Protein AF-A0A6A5AEL6-F1 (afdb_monomer_lite)

Structure (mmCIF, N/CA/C/O backbone):
data_AF-A0A6A5AEL6-F1
#
_entry.id   AF-A0A6A5AEL6-F1
#
loop_
_atom_site.group_PDB
_atom_site.id
_atom_site.type_symbol
_atom_site.label_atom_id
_atom_site.label_alt_id
_atom_site.label_comp_id
_atom_site.label_asym_id
_atom_site.label_entity_id
_atom_site.label_seq_id
_atom_site.pdbx_PDB_ins_code
_atom_site.Cartn_x
_atom_site.Cartn_y
_atom_site.Cartn_z
_atom_site.occupancy
_atom_site.B_iso_or_equiv
_atom_site.auth_seq_id
_atom_site.auth_comp_id
_atom_site.auth_asym_id
_atom_site.auth_atom_id
_atom_site.pdbx_PDB_model_num
ATOM 1 N N . MET A 1 1 ? -6.207 9.431 -12.047 1.00 60.59 1 MET A N 1
ATOM 2 C CA . MET A 1 1 ? -7.138 10.077 -11.102 1.00 60.59 1 MET A CA 1
ATOM 3 C C . MET A 1 1 ? -8.498 9.394 -11.028 1.00 60.59 1 MET A C 1
ATOM 5 O O . MET A 1 1 ? -9.388 9.680 -11.827 1.00 60.59 1 MET A O 1
ATOM 9 N N . TYR A 1 2 ? -8.676 8.526 -10.032 1.00 70.06 2 TYR A N 1
ATOM 10 C CA . TYR A 1 2 ? -9.974 7.953 -9.654 1.00 70.06 2 TYR A CA 1
ATOM 11 C C . TYR A 1 2 ? -10.272 8.263 -8.181 1.00 70.06 2 TYR A C 1
ATOM 13 O O . TYR A 1 2 ? -9.580 7.791 -7.286 1.00 70.06 2 TYR A O 1
ATOM 21 N N . THR A 1 3 ? -11.319 9.046 -7.909 1.00 80.38 3 THR A N 1
ATOM 22 C CA . THR A 1 3 ? -11.763 9.344 -6.537 1.00 80.38 3 THR A CA 1
ATOM 23 C C . THR A 1 3 ? -13.187 8.846 -6.351 1.00 80.38 3 THR A C 1
ATOM 25 O O . THR A 1 3 ? -14.096 9.252 -7.075 1.00 80.38 3 THR A O 1
ATOM 28 N N . LEU A 1 4 ? -13.395 7.961 -5.374 1.00 84.00 4 LEU A N 1
ATOM 29 C CA . LEU A 1 4 ? -14.734 7.494 -5.020 1.00 84.00 4 LEU A CA 1
ATOM 30 C C . LEU A 1 4 ? -15.558 8.671 -4.453 1.00 84.00 4 LEU A C 1
ATOM 32 O O . LEU A 1 4 ? -15.019 9.429 -3.642 1.00 84.00 4 LEU A O 1
ATOM 36 N N . PRO A 1 5 ? -16.847 8.844 -4.817 1.00 88.69 5 PRO A N 1
ATOM 37 C CA . PRO A 1 5 ? -17.622 10.040 -4.462 1.00 88.69 5 PRO A CA 1
ATOM 38 C C . PRO A 1 5 ? -17.659 10.379 -2.964 1.00 88.69 5 PRO A C 1
ATOM 40 O O . PRO A 1 5 ? -17.648 11.557 -2.596 1.00 88.69 5 PRO A O 1
ATOM 43 N N . GLN A 1 6 ? -17.649 9.364 -2.092 1.00 89.94 6 GLN A N 1
ATOM 44 C CA . GLN A 1 6 ? -17.626 9.546 -0.638 1.00 89.94 6 GLN A CA 1
ATOM 45 C C . GLN A 1 6 ? -16.330 10.178 -0.104 1.00 89.94 6 GLN A C 1
ATOM 47 O O . GLN A 1 6 ? -16.346 10.711 0.999 1.00 89.94 6 GLN A O 1
ATOM 52 N N . PHE A 1 7 ? -15.238 10.166 -0.876 1.00 92.88 7 PHE A N 1
ATOM 53 C CA . PHE A 1 7 ? -13.932 10.728 -0.508 1.00 92.88 7 PHE A CA 1
ATOM 54 C C . PHE A 1 7 ? -13.622 12.055 -1.222 1.00 92.88 7 PHE A C 1
ATOM 56 O O . PHE A 1 7 ? -12.480 12.503 -1.225 1.00 92.88 7 PHE A O 1
ATOM 63 N N . SER A 1 8 ? -14.631 12.740 -1.772 1.00 92.06 8 SER A N 1
ATOM 64 C CA . SER A 1 8 ? -14.486 14.038 -2.466 1.00 92.06 8 SER A CA 1
ATOM 65 C C . SER A 1 8 ? -13.906 15.190 -1.619 1.00 92.06 8 SER A C 1
ATOM 67 O O . SER A 1 8 ? -13.625 16.263 -2.148 1.00 92.06 8 SER A O 1
ATOM 69 N N . PHE A 1 9 ? -13.707 14.982 -0.313 1.00 92.12 9 PHE A N 1
ATOM 70 C CA . PHE A 1 9 ? -13.045 15.912 0.609 1.00 92.12 9 PHE A CA 1
ATOM 71 C C . PHE A 1 9 ? -11.525 15.678 0.762 1.00 92.12 9 PHE A C 1
ATOM 73 O O . PHE A 1 9 ? -10.860 16.436 1.482 1.00 92.12 9 PHE A O 1
ATOM 80 N N . PHE A 1 10 ? -10.970 14.628 0.145 1.00 94.81 10 PHE A N 1
ATOM 81 C CA . PHE A 1 10 ? -9.522 14.451 0.023 1.00 94.81 10 PHE A CA 1
ATOM 82 C C . PHE A 1 10 ? -8.961 15.418 -1.034 1.00 94.81 10 PHE A C 1
ATOM 84 O O . PHE A 1 10 ? -9.614 15.660 -2.052 1.00 94.81 10 PHE A O 1
ATOM 91 N N . PRO A 1 11 ? -7.753 15.978 -0.837 1.00 94.69 11 PRO A N 1
ATOM 92 C CA . PRO A 1 11 ? -7.086 16.759 -1.869 1.00 94.69 11 PRO A CA 1
ATOM 93 C C . PRO A 1 11 ? -6.805 15.910 -3.108 1.00 94.69 11 PRO A C 1
ATOM 95 O O . PRO A 1 11 ? -6.338 14.780 -2.992 1.00 94.69 11 PRO A O 1
ATOM 98 N N . SER A 1 12 ? -6.998 16.490 -4.290 1.00 93.19 12 SER A N 1
ATOM 99 C CA . SER A 1 12 ? -6.634 15.848 -5.550 1.00 93.19 12 SER A CA 1
ATOM 100 C C . SER A 1 12 ? -5.147 15.469 -5.591 1.00 93.19 12 SER A C 1
ATOM 102 O O . SER A 1 12 ? -4.284 16.344 -5.444 1.00 93.19 12 SER A O 1
ATOM 104 N N . ASN A 1 13 ? -4.864 14.187 -5.842 1.00 93.56 13 ASN A N 1
ATOM 105 C CA . ASN A 1 13 ? -3.613 13.736 -6.444 1.00 93.56 13 ASN A CA 1
ATOM 106 C C . ASN A 1 13 ? -3.881 13.397 -7.920 1.00 93.56 13 ASN A C 1
ATOM 108 O O . ASN A 1 13 ? -4.751 12.576 -8.198 1.00 93.56 13 ASN A O 1
ATOM 112 N N . TYR A 1 14 ? -3.199 14.073 -8.845 1.00 92.00 14 TYR A N 1
ATOM 113 C CA . TYR A 1 14 ? -3.353 13.829 -10.288 1.00 92.00 14 TYR A CA 1
ATOM 114 C C . TYR A 1 14 ? -2.388 12.761 -10.807 1.00 92.00 14 TYR A C 1
ATOM 116 O O . TYR A 1 14 ? -2.693 12.129 -11.813 1.00 92.00 14 TYR A O 1
ATOM 124 N N . ASP A 1 15 ? -1.294 12.553 -10.074 1.00 91.94 15 ASP A N 1
ATOM 125 C CA . ASP A 1 15 ? -0.269 11.537 -10.298 1.00 91.94 15 ASP A CA 1
ATOM 126 C C . ASP A 1 15 ? -0.496 10.386 -9.288 1.00 91.94 15 ASP A C 1
ATOM 128 O O . ASP A 1 15 ? 0.400 9.971 -8.552 1.00 91.94 15 ASP A O 1
ATOM 132 N N . ASP A 1 16 ? -1.755 9.939 -9.155 1.00 93.06 16 ASP A N 1
ATOM 133 C CA . ASP A 1 16 ? -2.175 8.875 -8.228 1.00 93.06 16 ASP A CA 1
ATOM 134 C C . ASP A 1 16 ? -1.669 7.479 -8.632 1.00 93.06 16 ASP A C 1
ATOM 136 O O . ASP A 1 16 ? -1.721 6.549 -7.829 1.00 93.06 16 ASP A O 1
ATOM 140 N N . ASP A 1 17 ? -1.136 7.338 -9.846 1.00 93.62 17 ASP A N 1
ATOM 141 C CA . ASP A 1 17 ? -0.548 6.117 -10.389 1.00 93.62 17 ASP A CA 1
ATOM 142 C C . ASP A 1 17 ? 0.998 6.079 -10.404 1.00 93.62 17 ASP A C 1
ATOM 144 O O . ASP A 1 17 ? 1.553 5.013 -10.669 1.00 93.62 17 ASP A O 1
ATOM 148 N N . ASP A 1 18 ? 1.704 7.164 -10.042 1.00 94.12 18 ASP A N 1
ATOM 149 C CA . ASP A 1 18 ? 3.186 7.241 -10.021 1.00 94.12 18 ASP A CA 1
ATOM 150 C C . ASP A 1 18 ? 3.777 7.444 -8.608 1.00 94.12 18 ASP A C 1
ATOM 152 O O . ASP A 1 18 ? 4.581 8.339 -8.336 1.00 94.12 18 ASP A O 1
ATOM 156 N N . LEU A 1 19 ? 3.405 6.575 -7.664 1.00 97.19 19 LEU A N 1
ATOM 157 C CA . LEU A 1 19 ? 4.046 6.516 -6.340 1.00 97.19 19 LEU A CA 1
ATOM 158 C C . LEU A 1 19 ? 5.295 5.615 -6.354 1.00 97.19 19 LEU A C 1
ATOM 160 O O . LEU A 1 19 ? 5.425 4.652 -5.593 1.00 97.19 19 LEU A O 1
ATOM 164 N N . SER A 1 20 ? 6.218 5.938 -7.264 1.00 97.25 20 SER A N 1
ATOM 165 C CA . SER A 1 20 ? 7.427 5.169 -7.604 1.00 97.25 20 SER A CA 1
ATOM 166 C C . SER A 1 20 ? 8.627 5.388 -6.664 1.00 97.25 20 SER A C 1
ATOM 168 O O . SER A 1 20 ? 9.773 5.105 -7.020 1.00 97.25 20 SER A O 1
ATOM 170 N N . ALA A 1 21 ? 8.414 5.970 -5.478 1.00 96.56 21 ALA A N 1
ATOM 171 C CA . ALA A 1 21 ? 9.457 6.362 -4.520 1.00 96.56 21 ALA A CA 1
ATOM 172 C C . ALA A 1 21 ? 10.549 7.308 -5.075 1.00 96.56 21 ALA A C 1
ATOM 174 O O . ALA A 1 21 ? 11.644 7.421 -4.513 1.00 96.56 21 ALA A O 1
ATOM 175 N N . GLY A 1 22 ? 10.247 8.040 -6.154 1.00 93.31 22 GLY A N 1
ATOM 176 C CA . GLY A 1 22 ? 11.220 8.852 -6.896 1.00 93.31 22 GLY A CA 1
ATOM 177 C C . GLY A 1 22 ? 11.978 8.075 -7.982 1.00 93.31 22 GLY A C 1
ATOM 178 O O . GLY A 1 22 ? 13.055 8.505 -8.401 1.00 93.31 22 GLY A O 1
ATOM 179 N N . GLY A 1 23 ? 11.426 6.941 -8.416 1.00 94.12 23 GLY A N 1
ATOM 180 C CA . GLY A 1 23 ? 11.903 6.104 -9.508 1.00 94.12 23 GLY A CA 1
ATOM 181 C C . GLY A 1 23 ? 13.078 5.189 -9.156 1.00 94.12 23 GLY A C 1
ATOM 182 O O . GLY A 1 23 ? 13.732 5.300 -8.112 1.00 94.12 23 GLY A O 1
ATOM 183 N N . ILE A 1 24 ? 13.408 4.314 -10.112 1.00 92.31 24 ILE A N 1
ATOM 184 C CA . ILE A 1 24 ? 14.474 3.295 -10.030 1.00 92.31 24 ILE A CA 1
ATOM 185 C C . ILE A 1 24 ? 15.842 3.833 -9.561 1.00 92.31 24 ILE A C 1
ATOM 187 O O . ILE A 1 24 ? 16.641 3.124 -8.952 1.00 92.31 24 ILE A O 1
ATOM 191 N N . GLY A 1 25 ? 16.137 5.115 -9.807 1.00 88.88 25 GLY A N 1
ATOM 192 C CA . GLY A 1 25 ? 17.365 5.765 -9.340 1.00 88.88 25 GLY A CA 1
ATOM 193 C C . GLY A 1 25 ? 17.494 5.851 -7.811 1.00 88.88 25 GLY A C 1
ATOM 194 O O . GLY A 1 25 ? 18.625 5.864 -7.308 1.00 88.88 25 GLY A O 1
ATOM 195 N N . SER A 1 26 ? 16.360 5.893 -7.099 1.00 88.12 26 SER A N 1
ATOM 196 C CA . SER A 1 26 ? 16.258 5.877 -5.635 1.00 88.12 26 SER A CA 1
ATOM 197 C C . SER A 1 26 ? 16.119 4.452 -5.097 1.00 88.12 26 SER A C 1
ATOM 199 O O . SER A 1 26 ? 16.913 4.040 -4.246 1.00 88.12 26 SER A O 1
ATOM 201 N N . THR A 1 27 ? 15.165 3.677 -5.627 1.00 91.50 27 THR A N 1
ATOM 202 C CA . THR A 1 27 ? 14.809 2.349 -5.091 1.00 91.50 27 THR A CA 1
ATOM 203 C C . THR A 1 27 ? 15.964 1.355 -5.160 1.00 91.50 27 THR A C 1
ATOM 205 O O . THR A 1 27 ? 16.175 0.629 -4.196 1.00 91.50 27 THR A O 1
ATOM 208 N N . LYS A 1 28 ? 16.822 1.423 -6.191 1.00 89.50 28 LYS A N 1
ATOM 209 C CA . LYS A 1 28 ? 18.039 0.592 -6.315 1.00 89.50 28 LYS A CA 1
ATOM 210 C C . LYS A 1 28 ? 19.083 0.758 -5.198 1.00 89.50 28 LYS A C 1
ATOM 212 O O . LYS A 1 28 ? 20.129 0.115 -5.221 1.00 89.50 28 LYS A O 1
ATOM 217 N N . LYS A 1 29 ? 18.868 1.707 -4.282 1.00 85.19 29 LYS A N 1
ATOM 218 C CA . LYS A 1 29 ? 19.683 1.944 -3.079 1.00 85.19 29 LYS A CA 1
ATOM 219 C C . LYS A 1 29 ? 18.956 1.529 -1.791 1.00 85.19 29 LYS A C 1
ATOM 221 O O . LYS A 1 29 ? 19.419 1.885 -0.712 1.00 85.19 29 LYS A O 1
ATOM 226 N N . GLY A 1 30 ? 17.801 0.868 -1.902 1.00 85.00 30 GLY A N 1
ATOM 227 C CA . GLY A 1 30 ? 16.890 0.589 -0.790 1.00 85.00 30 GLY A CA 1
ATOM 228 C C . GLY A 1 30 ? 16.181 1.831 -0.234 1.00 85.00 30 GLY A C 1
ATOM 229 O O . GLY A 1 30 ? 15.755 1.817 0.914 1.00 85.00 30 GLY A O 1
ATOM 230 N N . LEU A 1 31 ? 16.097 2.934 -0.995 1.00 90.00 31 LEU A N 1
ATOM 231 C CA . LEU A 1 31 ? 15.563 4.211 -0.503 1.00 90.00 31 LEU A CA 1
ATOM 232 C C . LEU A 1 31 ? 14.161 4.499 -1.054 1.00 90.00 31 LEU A C 1
ATOM 234 O O . LEU A 1 31 ? 14.019 4.913 -2.208 1.00 90.00 31 LEU A O 1
ATOM 238 N N . HIS A 1 32 ? 13.150 4.373 -0.193 1.00 95.19 32 HIS A N 1
ATOM 239 C CA . HIS A 1 32 ? 11.755 4.722 -0.472 1.00 95.19 32 HIS A CA 1
ATOM 240 C C . HIS A 1 32 ? 11.054 5.342 0.749 1.00 95.19 32 HIS A C 1
ATOM 242 O O . HIS A 1 32 ? 11.456 5.114 1.888 1.00 95.19 32 HIS A O 1
ATOM 248 N N . GLY A 1 33 ? 10.024 6.164 0.527 1.00 96.06 33 GLY A N 1
ATOM 249 C CA . GLY A 1 33 ? 9.062 6.522 1.574 1.00 96.06 33 GLY A CA 1
ATOM 250 C C . GLY A 1 33 ? 8.169 5.330 1.926 1.00 96.06 33 GLY A C 1
ATOM 251 O O . GLY A 1 33 ? 8.086 4.370 1.155 1.00 96.06 33 GLY A O 1
ATOM 252 N N . ILE A 1 34 ? 7.481 5.383 3.071 1.00 97.88 34 ILE A N 1
ATOM 253 C CA . ILE A 1 34 ? 6.674 4.241 3.531 1.00 97.88 34 ILE A CA 1
ATOM 254 C C . ILE A 1 34 ? 5.524 3.953 2.556 1.00 97.88 34 ILE A C 1
ATOM 256 O O . ILE A 1 34 ? 5.225 2.793 2.273 1.00 97.88 34 ILE A O 1
ATOM 260 N N . CYS A 1 35 ? 4.928 5.021 2.020 1.00 98.38 35 CYS A N 1
ATOM 261 C CA . CYS A 1 35 ? 3.746 5.014 1.160 1.00 98.38 35 CYS A CA 1
ATOM 262 C C . CYS A 1 35 ? 4.036 5.529 -0.263 1.00 98.38 35 CYS A C 1
ATOM 264 O O . CYS A 1 35 ? 3.199 6.183 -0.873 1.00 98.38 35 CYS A O 1
ATOM 266 N N . GLY A 1 36 ? 5.243 5.267 -0.782 1.00 97.62 36 GLY A N 1
ATOM 267 C CA . GLY A 1 36 ? 5.595 5.492 -2.196 1.00 97.62 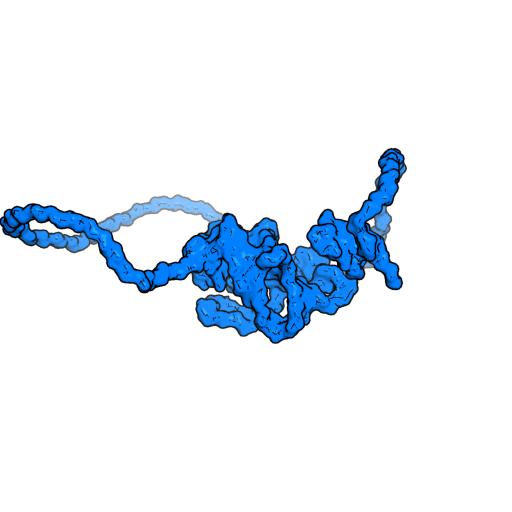36 GLY A CA 1
ATOM 268 C C . GLY A 1 36 ? 6.053 6.904 -2.562 1.00 97.62 36 GLY A C 1
ATOM 269 O O . GLY A 1 36 ? 6.493 7.144 -3.685 1.00 97.62 36 GLY A O 1
ATOM 270 N N . ASP A 1 37 ? 6.057 7.831 -1.606 1.00 98.19 37 ASP A N 1
ATOM 271 C CA . ASP A 1 37 ? 6.762 9.104 -1.746 1.00 98.19 37 ASP A CA 1
ATOM 272 C C . ASP A 1 37 ? 8.284 8.912 -1.875 1.00 98.19 37 ASP A C 1
ATOM 274 O O . ASP A 1 37 ? 8.871 7.945 -1.382 1.00 98.19 37 ASP A O 1
ATOM 278 N N . ARG A 1 38 ? 8.970 9.897 -2.467 1.00 95.50 38 ARG A N 1
ATOM 279 C CA . ARG A 1 38 ? 10.443 9.941 -2.478 1.00 95.50 38 ARG A CA 1
ATOM 280 C C . ARG A 1 38 ? 11.018 9.913 -1.054 1.00 95.50 38 ARG A C 1
ATOM 282 O O . ARG A 1 38 ? 10.597 10.684 -0.190 1.00 95.50 38 ARG A O 1
ATOM 289 N N . TYR A 1 39 ? 12.060 9.110 -0.827 1.00 93.62 39 TYR A N 1
ATOM 290 C CA . TYR A 1 39 ? 12.700 8.986 0.494 1.00 93.62 39 TYR A CA 1
ATOM 291 C C . TYR A 1 39 ? 13.138 10.338 1.089 1.00 93.62 39 TYR A C 1
ATOM 293 O O . TYR A 1 39 ? 12.989 10.564 2.287 1.00 93.62 39 TYR A O 1
ATOM 301 N N . SER A 1 40 ? 13.621 11.262 0.253 1.00 91.50 40 SER A N 1
ATOM 302 C CA . SER A 1 40 ? 14.108 12.592 0.650 1.00 91.50 40 SER A CA 1
ATOM 303 C C . SER A 1 40 ? 13.023 13.663 0.848 1.00 91.50 40 SER A C 1
ATOM 305 O O . SER A 1 40 ? 13.357 14.829 1.065 1.00 91.50 40 SER A O 1
ATOM 307 N N . ALA A 1 41 ? 11.734 13.322 0.751 1.00 93.69 41 ALA A N 1
ATOM 308 C CA . ALA A 1 41 ? 10.665 14.238 1.144 1.00 93.69 41 ALA A CA 1
ATOM 309 C C . ALA A 1 41 ? 10.683 14.478 2.666 1.00 93.69 41 ALA A C 1
ATOM 311 O O . ALA A 1 41 ? 11.076 13.603 3.436 1.00 93.69 41 ALA A O 1
ATOM 312 N N . ALA A 1 42 ? 10.253 15.671 3.086 1.00 94.69 42 ALA A N 1
ATOM 313 C CA . ALA A 1 42 ? 10.056 15.980 4.499 1.00 94.69 42 ALA A CA 1
ATOM 314 C C . ALA A 1 42 ? 8.976 15.066 5.097 1.00 94.69 42 ALA A C 1
ATOM 316 O O . ALA A 1 42 ? 8.009 14.741 4.409 1.00 94.69 42 ALA A O 1
ATOM 317 N N . THR A 1 43 ? 9.148 14.670 6.358 1.00 93.12 43 THR A N 1
ATOM 318 C CA . THR A 1 43 ? 8.200 13.821 7.086 1.00 93.12 43 THR A CA 1
ATOM 319 C C . THR A 1 43 ? 7.191 14.654 7.903 1.00 93.12 43 THR A C 1
ATOM 321 O O . THR A 1 43 ? 7.572 15.705 8.428 1.00 93.12 43 THR A O 1
ATOM 324 N N . PRO A 1 44 ? 5.925 14.206 8.046 1.00 95.94 44 PRO A N 1
ATOM 325 C CA . PRO A 1 44 ? 5.313 13.083 7.327 1.00 95.94 44 PRO A CA 1
ATOM 326 C C . PRO A 1 44 ? 5.247 13.372 5.822 1.00 95.94 44 PRO A C 1
ATOM 328 O O . PRO A 1 44 ? 4.924 14.491 5.408 1.00 95.94 44 PRO A O 1
ATOM 331 N N . ARG A 1 45 ? 5.611 12.382 4.998 1.00 98.31 45 ARG A N 1
ATOM 332 C CA . ARG A 1 45 ? 5.580 12.542 3.538 1.00 98.31 45 ARG A CA 1
ATOM 333 C C . ARG A 1 45 ? 4.122 12.640 3.057 1.00 98.31 45 ARG A C 1
ATOM 335 O O . ARG A 1 45 ? 3.217 12.273 3.805 1.00 98.31 45 ARG A O 1
ATOM 342 N N . PRO A 1 46 ? 3.845 13.175 1.851 1.00 98.12 46 PRO A N 1
ATOM 343 C CA . PRO A 1 46 ? 2.479 13.423 1.390 1.00 98.12 46 PRO A CA 1
ATOM 344 C C . PRO A 1 46 ? 1.469 12.281 1.596 1.00 98.12 46 PRO A C 1
ATOM 346 O O . PRO A 1 46 ? 0.325 12.586 1.925 1.00 98.12 46 PRO A O 1
ATOM 349 N N . HIS A 1 47 ? 1.868 11.019 1.448 1.00 98.50 47 HIS A N 1
ATOM 350 C CA . HIS A 1 47 ? 1.015 9.829 1.558 1.00 98.50 47 HIS A CA 1
ATOM 351 C C . HIS A 1 47 ? 1.165 9.058 2.885 1.00 98.50 47 HIS A C 1
ATOM 353 O O . HIS A 1 47 ? 0.518 8.032 3.055 1.00 98.50 47 HIS A O 1
ATOM 359 N N . GLU A 1 48 ? 1.993 9.536 3.818 1.00 98.44 48 GLU A N 1
ATOM 360 C CA . GLU A 1 48 ? 2.155 8.970 5.169 1.00 98.44 48 GLU A CA 1
ATOM 361 C C . GLU A 1 48 ? 1.163 9.611 6.154 1.00 98.44 48 GLU A C 1
ATOM 363 O O . GLU A 1 48 ? 0.628 10.696 5.888 1.00 98.44 48 GLU A O 1
ATOM 368 N N . THR A 1 49 ? 0.920 8.979 7.306 1.00 98.31 49 THR A N 1
ATOM 369 C CA . THR A 1 49 ? -0.028 9.485 8.310 1.00 98.31 49 THR A CA 1
ATOM 370 C C . THR A 1 49 ? 0.321 10.908 8.769 1.00 98.31 49 THR A C 1
ATOM 372 O O . THR A 1 49 ? 1.428 11.210 9.211 1.00 98.31 49 THR A O 1
ATOM 375 N N . GLY A 1 50 ? -0.652 11.819 8.649 1.00 97.00 50 GLY A N 1
ATOM 376 C CA . GLY A 1 50 ? -0.493 13.254 8.916 1.00 97.00 50 GLY A CA 1
ATOM 377 C C . GLY A 1 50 ? -0.002 14.076 7.717 1.00 97.00 50 GLY A C 1
ATOM 378 O O . GLY A 1 50 ? 0.078 15.301 7.816 1.00 97.00 50 GLY A O 1
ATOM 379 N N . GLY A 1 51 ? 0.301 13.427 6.591 1.00 97.75 51 GLY A N 1
ATOM 380 C CA . GLY A 1 51 ? 0.664 14.054 5.325 1.00 97.75 51 GLY A CA 1
ATOM 381 C C . GLY A 1 51 ? -0.505 14.743 4.607 1.00 97.75 51 GLY A C 1
ATOM 382 O O . GLY A 1 51 ? -1.619 14.876 5.116 1.00 97.75 51 GLY A O 1
ATOM 383 N N . LYS A 1 52 ? -0.256 15.187 3.367 1.00 97.38 52 LYS A N 1
ATOM 384 C CA . LYS A 1 52 ? -1.262 15.845 2.506 1.00 97.38 52 LYS A CA 1
ATOM 385 C C . LYS A 1 52 ? -2.472 14.940 2.228 1.00 97.38 52 LYS A C 1
ATOM 387 O O . LYS A 1 52 ? -3.586 15.448 2.100 1.00 97.38 52 LYS A O 1
ATOM 392 N N . TYR A 1 53 ? -2.238 13.637 2.109 1.00 97.31 53 TYR A N 1
ATOM 393 C CA . TYR A 1 53 ? -3.214 12.621 1.730 1.00 97.31 53 TYR A CA 1
ATOM 394 C C . TYR A 1 53 ? -3.452 11.579 2.839 1.00 97.31 53 TYR A C 1
ATOM 396 O O . TYR A 1 53 ? -4.565 11.073 2.923 1.00 97.31 53 TYR A O 1
ATOM 404 N N . GLY A 1 54 ? -2.491 11.325 3.740 1.00 97.12 54 GLY A N 1
ATOM 405 C CA . GLY A 1 54 ? -2.687 10.490 4.940 1.00 97.12 54 GLY A CA 1
ATOM 406 C C . GLY A 1 54 ? -3.527 11.195 6.014 1.00 97.12 54 GLY A C 1
ATOM 407 O O . GLY A 1 54 ? -3.006 11.697 7.010 1.00 97.12 54 GLY A O 1
ATOM 408 N N . LEU A 1 55 ? -4.838 11.307 5.779 1.00 97.25 55 LEU A N 1
ATOM 409 C CA . LEU A 1 55 ? -5.733 12.222 6.502 1.00 97.25 55 LEU A CA 1
ATOM 410 C C . LEU A 1 55 ? -6.558 11.580 7.632 1.00 97.25 55 LEU A C 1
ATOM 412 O O . LEU A 1 55 ? -7.440 12.253 8.184 1.00 97.25 55 LEU A O 1
ATOM 416 N N . PHE A 1 56 ? -6.256 10.347 8.054 1.00 98.12 56 PHE A N 1
ATOM 417 C CA . PHE A 1 56 ? -6.843 9.760 9.266 1.00 98.12 56 PHE A CA 1
ATOM 418 C C . PHE A 1 56 ? -6.723 10.662 10.519 1.00 98.12 56 PHE A C 1
ATOM 420 O O . PHE A 1 56 ? -7.748 10.890 11.172 1.00 98.12 56 PHE A O 1
ATOM 427 N N . PRO A 1 57 ? -5.582 11.325 10.817 1.00 98.12 57 PRO A N 1
ATOM 428 C CA . PRO A 1 57 ? -5.485 12.275 11.935 1.00 98.12 57 PRO A CA 1
ATOM 429 C C . PRO A 1 57 ? -6.496 13.429 11.870 1.00 98.12 57 PRO A C 1
ATOM 431 O O . PRO A 1 57 ? -6.911 13.975 12.896 1.00 98.12 57 PRO A O 1
ATOM 434 N N . LYS A 1 58 ? -6.939 13.807 10.666 1.00 97.56 58 LYS A N 1
ATOM 435 C CA . LYS A 1 58 ? -7.894 14.900 10.457 1.00 97.56 58 LYS A CA 1
ATOM 436 C C . LYS A 1 58 ? -9.347 14.428 10.499 1.00 97.56 58 LYS A C 1
ATOM 438 O O . LYS A 1 58 ? -10.189 15.111 11.082 1.00 97.56 58 LYS A O 1
ATOM 443 N N . TYR A 1 59 ? -9.654 13.289 9.879 1.00 97.62 59 TYR A N 1
ATOM 444 C CA . TYR A 1 59 ? -11.034 12.862 9.614 1.00 97.62 59 TYR A CA 1
ATOM 445 C C . TYR A 1 59 ? -11.461 11.563 10.327 1.00 97.62 59 TYR A C 1
ATOM 447 O O . TYR A 1 59 ? -12.655 11.246 10.330 1.00 97.62 59 TYR A O 1
ATOM 455 N N . GLY A 1 60 ? -10.527 10.839 10.954 1.00 97.44 60 GLY A N 1
ATOM 456 C CA . GLY A 1 60 ? -10.758 9.573 11.657 1.00 97.44 60 GLY A CA 1
ATOM 457 C C . GLY A 1 60 ? -11.478 8.554 10.775 1.00 97.44 60 GLY A C 1
ATOM 458 O O . GLY A 1 60 ? -11.166 8.416 9.595 1.00 97.44 60 GLY A O 1
ATOM 459 N N . ALA A 1 61 ? -12.530 7.933 11.315 1.00 96.38 61 ALA A N 1
ATOM 460 C CA . ALA A 1 61 ? -13.380 6.958 10.623 1.00 96.38 61 ALA A CA 1
ATOM 461 C C . ALA A 1 61 ? -13.885 7.379 9.225 1.00 96.38 61 ALA A C 1
ATOM 463 O O . ALA A 1 61 ? -14.230 6.516 8.426 1.00 96.38 61 ALA A O 1
ATOM 464 N N . LYS A 1 62 ? -13.941 8.680 8.898 1.00 96.38 62 LYS A N 1
ATOM 465 C CA . LYS A 1 62 ? -14.339 9.141 7.555 1.00 96.38 62 LYS A CA 1
ATOM 466 C C . LYS A 1 62 ? -13.244 8.954 6.498 1.00 96.38 62 LYS A C 1
ATOM 468 O O . LYS A 1 62 ? -13.580 8.894 5.324 1.00 96.38 62 LYS A O 1
ATOM 473 N N . ALA A 1 63 ? -11.970 8.880 6.890 1.00 96.50 63 ALA A N 1
ATOM 474 C CA . ALA A 1 63 ? -10.846 8.608 5.987 1.00 96.50 63 ALA A CA 1
ATOM 475 C C . ALA A 1 63 ? -10.714 7.119 5.612 1.00 96.50 63 ALA A C 1
ATOM 477 O O . ALA A 1 63 ? -9.995 6.790 4.677 1.00 96.50 63 ALA A O 1
ATOM 478 N N . ILE A 1 64 ? -11.408 6.231 6.329 1.00 97.31 64 ILE A N 1
ATOM 479 C CA . ILE A 1 64 ? -11.272 4.781 6.195 1.00 97.31 64 ILE A CA 1
ATOM 480 C C . ILE A 1 64 ? -11.815 4.283 4.851 1.00 97.31 64 ILE A C 1
ATOM 482 O O . ILE A 1 64 ? -13.001 4.421 4.548 1.00 97.31 64 ILE A O 1
ATOM 486 N N . GLY A 1 65 ? -10.939 3.647 4.070 1.00 94.50 65 GLY A N 1
ATOM 487 C CA . GLY A 1 65 ? -11.236 3.063 2.761 1.00 94.50 65 GLY A CA 1
ATOM 488 C C . GLY A 1 65 ? -12.014 1.743 2.818 1.00 94.50 65 GLY A C 1
ATOM 489 O O . GLY A 1 65 ? -12.677 1.385 1.845 1.00 94.50 65 GLY A O 1
ATOM 490 N N . GLY A 1 66 ? -11.971 1.026 3.947 1.00 95.38 66 GLY A N 1
ATOM 491 C CA . GLY A 1 66 ? -12.690 -0.236 4.145 1.00 95.38 66 GLY A CA 1
ATOM 492 C C . GLY A 1 66 ? -12.724 -0.699 5.604 1.00 95.38 66 GLY A C 1
ATOM 493 O O . GLY A 1 66 ? -11.848 -0.357 6.393 1.00 95.38 66 GLY A O 1
ATOM 494 N N . CYS A 1 67 ? -13.747 -1.477 5.960 1.00 96.88 67 CYS A N 1
ATOM 495 C CA . CYS A 1 67 ? -13.982 -2.016 7.303 1.00 96.88 67 CYS A CA 1
ATOM 496 C C . CYS A 1 67 ? -14.167 -3.532 7.175 1.00 96.88 67 CYS A C 1
ATOM 498 O O . CYS A 1 67 ? -15.118 -3.974 6.528 1.00 96.88 67 CYS A O 1
ATOM 500 N N . TYR A 1 68 ? -13.287 -4.323 7.787 1.00 98.00 68 TYR A N 1
ATOM 501 C CA . TYR A 1 68 ? -13.258 -5.783 7.655 1.00 98.00 68 TYR A CA 1
ATOM 502 C C . TYR A 1 68 ? -13.307 -6.486 9.017 1.00 98.00 68 TYR A C 1
ATOM 504 O O . TYR A 1 68 ? -12.843 -5.950 10.021 1.00 98.00 68 TYR A O 1
ATOM 512 N N . ALA A 1 69 ? -13.862 -7.696 9.073 1.00 97.75 69 ALA A N 1
ATOM 513 C CA . ALA A 1 69 ? -13.763 -8.523 10.274 1.00 97.75 69 ALA A CA 1
ATOM 514 C C . ALA A 1 69 ? -12.323 -9.066 10.438 1.00 97.75 69 ALA A C 1
ATOM 516 O O . ALA A 1 69 ? -11.646 -9.296 9.428 1.00 97.75 69 ALA A O 1
ATOM 517 N N . PRO A 1 70 ? -11.837 -9.321 11.668 1.00 98.00 70 PRO A N 1
ATOM 518 C CA . PRO A 1 70 ? -10.565 -10.013 11.875 1.00 98.00 70 PRO A CA 1
ATOM 519 C C . PRO A 1 70 ? -10.543 -11.362 11.146 1.00 98.00 70 PRO A C 1
ATOM 521 O O . PRO A 1 70 ? -11.514 -12.117 11.192 1.00 98.00 70 PRO A O 1
ATOM 524 N N . GLY A 1 71 ? -9.444 -11.678 10.458 1.00 97.00 71 GLY A N 1
ATOM 525 C CA . GLY A 1 71 ? -9.318 -12.931 9.698 1.00 97.00 71 GLY A CA 1
ATOM 526 C C . GLY A 1 71 ? -9.984 -12.939 8.315 1.00 97.00 71 GLY A C 1
ATOM 527 O O . GLY A 1 71 ? -9.852 -13.934 7.597 1.00 97.00 71 GLY A O 1
ATOM 528 N N . ALA A 1 72 ? -10.697 -11.871 7.933 1.00 97.75 72 ALA A N 1
ATOM 529 C CA . ALA A 1 72 ? -11.404 -11.796 6.657 1.00 97.75 72 ALA A CA 1
ATOM 530 C C . ALA A 1 72 ? -10.455 -11.803 5.447 1.00 97.75 72 ALA A C 1
ATOM 532 O O . ALA A 1 72 ? -9.334 -11.295 5.500 1.00 97.75 72 ALA A O 1
ATOM 533 N N . ILE A 1 73 ? -10.948 -12.337 4.329 1.00 98.00 73 ILE A N 1
ATOM 534 C CA . ILE A 1 73 ? -10.329 -12.179 3.011 1.00 98.00 73 ILE A CA 1
ATOM 535 C C . ILE A 1 73 ? -10.824 -10.849 2.433 1.00 98.00 73 ILE A C 1
ATOM 537 O O . ILE A 1 73 ? -12.030 -10.631 2.326 1.00 98.00 73 ILE A O 1
ATOM 541 N N . MET A 1 74 ? -9.903 -9.950 2.091 1.00 97.25 74 MET A N 1
ATOM 542 C CA . MET A 1 74 ? -10.208 -8.664 1.461 1.00 97.25 74 MET A CA 1
ATOM 543 C C . MET A 1 74 ? -10.215 -8.799 -0.061 1.00 97.25 74 MET A C 1
ATOM 545 O O . MET A 1 74 ? -9.218 -9.241 -0.628 1.00 97.25 74 MET A O 1
ATOM 549 N N . ASP A 1 75 ? -11.278 -8.332 -0.719 1.00 95.69 75 ASP A N 1
ATOM 550 C CA . ASP A 1 75 ? -11.298 -8.100 -2.168 1.00 95.69 75 ASP A CA 1
ATOM 551 C C . ASP A 1 75 ? -10.690 -6.725 -2.490 1.00 95.69 75 ASP A C 1
ATOM 553 O O . ASP A 1 75 ? -11.351 -5.686 -2.412 1.00 95.69 75 ASP A O 1
ATOM 557 N N . ILE A 1 76 ? -9.413 -6.712 -2.866 1.00 96.50 76 ILE A N 1
ATOM 558 C CA . ILE A 1 76 ? -8.661 -5.502 -3.206 1.00 96.50 76 ILE A CA 1
ATOM 559 C C . ILE A 1 76 ? -8.823 -5.215 -4.700 1.00 96.50 76 ILE A C 1
ATOM 561 O O . ILE A 1 76 ? -8.602 -6.092 -5.535 1.00 96.50 76 ILE A O 1
ATOM 565 N N . LYS A 1 77 ? -9.162 -3.971 -5.054 1.00 95.38 77 LYS A N 1
ATOM 566 C CA . LYS A 1 77 ? -9.194 -3.495 -6.445 1.00 95.38 77 LYS A CA 1
ATOM 567 C C . LYS A 1 77 ? -7.999 -2.590 -6.706 1.00 95.38 77 LYS A C 1
ATOM 569 O O . LYS A 1 77 ? -7.878 -1.557 -6.056 1.00 95.38 77 LYS A O 1
ATOM 574 N N . TYR A 1 78 ? -7.159 -2.952 -7.673 1.00 96.00 78 TYR A N 1
ATOM 575 C CA . TYR A 1 78 ? -5.981 -2.171 -8.054 1.00 96.00 78 TYR A CA 1
ATOM 576 C C . TYR A 1 78 ? -6.078 -1.754 -9.524 1.00 96.00 78 TYR A C 1
ATOM 578 O O . TYR A 1 78 ? -6.287 -2.600 -10.396 1.00 96.00 78 TYR A O 1
ATOM 586 N N . GLN A 1 79 ? -5.960 -0.456 -9.813 1.00 96.19 79 GLN A N 1
ATOM 587 C CA . GLN A 1 79 ? -5.993 0.069 -11.179 1.00 96.19 79 GLN A CA 1
ATOM 588 C C . GLN A 1 79 ? -4.578 0.128 -11.762 1.00 96.19 79 GLN A C 1
ATOM 590 O O . GLN A 1 79 ? -3.688 0.726 -11.173 1.00 96.19 79 GLN A O 1
ATOM 595 N N . ILE A 1 80 ? -4.392 -0.459 -12.944 1.00 97.06 80 ILE A N 1
ATOM 596 C CA . ILE A 1 80 ? -3.138 -0.408 -13.702 1.00 97.06 80 ILE A CA 1
ATOM 597 C C . ILE A 1 80 ? -3.336 0.488 -14.923 1.00 97.06 80 ILE A C 1
ATOM 599 O O . ILE A 1 80 ? -4.111 0.149 -15.821 1.00 97.06 80 ILE A O 1
ATOM 603 N N . THR A 1 81 ? -2.638 1.621 -14.961 1.00 96.19 81 THR A N 1
ATOM 604 C CA . THR A 1 81 ? -2.628 2.571 -16.087 1.00 96.19 81 THR A CA 1
ATOM 605 C C . THR A 1 81 ? -1.561 2.208 -17.122 1.00 96.19 81 THR A C 1
ATOM 607 O O . THR A 1 81 ? -1.855 2.209 -18.319 1.00 96.19 81 THR A O 1
ATOM 610 N N . ALA A 1 82 ? -0.379 1.780 -16.668 1.00 96.69 82 ALA A N 1
ATOM 611 C CA . ALA A 1 82 ? 0.689 1.178 -17.464 1.00 96.69 82 ALA A CA 1
ATOM 612 C C . ALA A 1 82 ? 1.148 -0.140 -16.817 1.00 96.69 82 ALA A C 1
ATOM 614 O O . ALA A 1 82 ? 1.463 -0.175 -15.636 1.00 96.69 82 ALA A O 1
ATOM 615 N N . ASN A 1 83 ? 1.165 -1.251 -17.560 1.00 97.19 83 ASN A N 1
ATOM 616 C CA . ASN A 1 83 ? 1.502 -2.566 -17.004 1.00 97.19 83 ASN A CA 1
ATOM 617 C C . ASN A 1 83 ? 3.006 -2.871 -17.122 1.00 97.19 83 ASN A C 1
ATOM 619 O O . ASN A 1 83 ? 3.489 -3.279 -18.179 1.00 97.19 83 ASN A O 1
ATOM 623 N N . HIS A 1 84 ? 3.747 -2.700 -16.024 1.00 96.62 84 HIS A N 1
ATOM 624 C CA . HIS A 1 84 ? 5.190 -2.979 -15.946 1.00 96.62 84 HIS A CA 1
ATOM 625 C C . HIS A 1 84 ? 5.509 -4.441 -15.555 1.00 96.62 84 HIS A C 1
ATOM 627 O O . HIS A 1 84 ? 6.650 -4.751 -15.215 1.00 96.62 84 HIS A O 1
ATOM 633 N N . LYS A 1 85 ? 4.537 -5.366 -15.669 1.00 97.12 85 LYS A N 1
ATOM 634 C CA . LYS A 1 85 ? 4.631 -6.786 -15.262 1.00 97.12 85 LYS A CA 1
ATOM 635 C C . LYS A 1 85 ? 4.983 -6.942 -13.770 1.00 97.12 85 LYS A C 1
ATOM 637 O O . LYS A 1 85 ? 4.613 -6.100 -12.957 1.00 97.12 85 LYS A O 1
ATOM 642 N N . GLY A 1 86 ? 5.679 -8.022 -13.412 1.00 97.44 86 GLY A N 1
ATOM 643 C CA . GLY A 1 86 ? 6.136 -8.288 -12.050 1.00 97.44 86 GLY A CA 1
ATOM 644 C C . GLY A 1 86 ? 5.007 -8.758 -11.133 1.00 97.44 86 GLY A C 1
ATOM 645 O O . GLY A 1 86 ? 4.158 -9.545 -11.558 1.00 97.44 86 GLY A O 1
ATOM 646 N N . TYR A 1 87 ? 5.016 -8.326 -9.874 1.00 98.50 87 TYR A N 1
ATOM 647 C CA . TYR A 1 87 ? 4.096 -8.829 -8.852 1.00 98.50 87 TYR A CA 1
ATOM 648 C C . TYR A 1 87 ? 3.810 -7.816 -7.741 1.00 98.50 87 TYR A C 1
ATOM 650 O O . TYR A 1 87 ? 4.603 -6.915 -7.465 1.00 98.50 87 TYR A O 1
ATOM 658 N N . PHE A 1 88 ? 2.682 -8.021 -7.069 1.00 98.69 88 PHE A N 1
ATOM 659 C CA . PHE A 1 88 ? 2.282 -7.305 -5.865 1.00 98.69 88 PHE A CA 1
ATOM 660 C C . PHE A 1 88 ? 2.550 -8.146 -4.619 1.00 98.69 88 PHE A C 1
ATOM 662 O O . PHE A 1 88 ? 2.256 -9.341 -4.600 1.00 98.69 88 PHE A O 1
ATOM 669 N N . GLU A 1 89 ? 3.028 -7.502 -3.561 1.00 98.62 89 GLU A N 1
ATOM 670 C CA . GLU A 1 89 ? 2.904 -7.967 -2.179 1.00 98.62 89 GLU A CA 1
ATOM 671 C C . GLU A 1 89 ? 2.075 -6.953 -1.383 1.00 98.62 89 GLU A C 1
ATOM 673 O O . GLU A 1 89 ? 2.065 -5.757 -1.687 1.00 98.62 89 GLU A O 1
ATOM 678 N N . PHE A 1 90 ? 1.382 -7.421 -0.346 1.00 98.75 90 PHE A N 1
ATOM 679 C CA . PHE A 1 90 ? 0.645 -6.560 0.578 1.00 98.75 90 PHE A CA 1
ATOM 680 C C . PHE A 1 90 ? 1.163 -6.741 1.999 1.00 98.75 90 PHE A C 1
ATOM 682 O O . PHE A 1 90 ? 1.476 -7.852 2.423 1.00 98.75 90 PHE A O 1
ATOM 689 N N . GLY A 1 91 ? 1.234 -5.645 2.746 1.00 98.69 91 GLY A N 1
ATOM 690 C CA . GLY A 1 91 ? 1.586 -5.630 4.158 1.00 98.69 91 GLY A CA 1
ATOM 691 C C . GLY A 1 91 ? 0.561 -4.858 4.976 1.00 98.69 91 GLY A C 1
ATOM 692 O O . GLY A 1 91 ? -0.080 -3.936 4.476 1.00 98.69 91 GLY A O 1
ATOM 693 N N . LEU A 1 92 ? 0.434 -5.212 6.250 1.00 98.88 92 LEU A N 1
ATOM 694 C CA . LEU A 1 92 ? -0.445 -4.541 7.201 1.00 98.88 92 LEU A CA 1
ATOM 695 C C . LEU A 1 92 ? 0.370 -3.990 8.373 1.00 98.88 92 LEU A C 1
ATOM 697 O O . LEU A 1 92 ? 1.088 -4.744 9.029 1.00 98.88 92 LEU A O 1
ATOM 701 N N . CYS A 1 93 ? 0.228 -2.698 8.651 1.00 98.88 93 CYS A N 1
ATOM 702 C CA . CYS A 1 93 ? 0.711 -2.057 9.872 1.00 98.88 93 CYS A CA 1
ATOM 703 C C . CYS A 1 93 ? -0.489 -1.694 10.754 1.00 98.88 93 CYS A C 1
ATOM 705 O O . CYS A 1 93 ? -1.469 -1.149 10.251 1.00 98.88 93 CYS A O 1
ATOM 707 N N . LYS A 1 94 ? -0.427 -1.972 12.063 1.00 98.56 94 LYS A N 1
ATOM 708 C CA . LYS A 1 94 ? -1.412 -1.481 13.039 1.00 98.56 94 LYS A CA 1
ATOM 709 C C . LYS A 1 94 ? -0.852 -0.259 13.764 1.00 98.56 94 LYS A C 1
ATOM 711 O O . LYS A 1 94 ? 0.167 -0.365 14.443 1.00 98.56 94 LYS A O 1
ATOM 716 N N . LEU A 1 95 ? -1.584 0.848 13.699 1.00 98.25 95 LEU A N 1
ATOM 717 C CA . LEU A 1 95 ? -1.333 2.069 14.457 1.00 98.25 95 LEU A CA 1
ATOM 718 C C . LEU A 1 95 ? -2.283 2.125 15.662 1.00 98.25 95 LEU A C 1
ATOM 720 O O . LEU A 1 95 ? -3.467 1.797 15.549 1.00 98.25 95 LEU A O 1
ATOM 724 N N . ASN A 1 96 ? -1.771 2.469 16.846 1.00 96.88 96 ASN A N 1
ATOM 725 C CA . ASN A 1 96 ? -2.526 2.378 18.104 1.00 96.88 96 ASN A CA 1
ATOM 726 C C . ASN A 1 96 ? -3.171 3.714 18.485 1.00 96.88 96 ASN A C 1
ATOM 728 O O . ASN A 1 96 ? -4.267 3.729 19.043 1.00 96.88 96 ASN A O 1
ATOM 732 N N . GLY A 1 97 ? -2.489 4.814 18.182 1.00 94.94 97 GLY A N 1
ATOM 733 C CA . GLY A 1 97 ? -2.952 6.180 18.339 1.00 94.94 97 GLY A CA 1
ATOM 734 C C . GLY A 1 97 ? -3.243 6.860 17.003 1.00 94.94 97 GLY A C 1
ATOM 735 O O . GLY A 1 97 ? -2.656 6.567 15.963 1.00 94.94 97 GLY A O 1
ATOM 736 N N . LYS A 1 98 ? -4.127 7.854 17.067 1.00 95.38 98 LYS A N 1
ATOM 737 C CA . LYS A 1 98 ? -4.628 8.615 15.917 1.00 95.38 98 LYS A CA 1
ATOM 738 C C . LYS A 1 98 ? -3.560 9.386 15.128 1.00 95.38 98 LYS A C 1
ATOM 740 O O . LYS A 1 98 ? -3.803 9.734 13.978 1.00 95.38 98 LYS A O 1
ATOM 745 N N . ASN A 1 99 ? -2.420 9.677 15.754 1.00 96.12 99 ASN A N 1
ATOM 746 C CA . ASN A 1 99 ? -1.294 10.407 15.162 1.00 96.12 99 ASN A CA 1
ATOM 747 C C . ASN A 1 99 ? -0.004 9.564 15.137 1.00 96.12 99 ASN A C 1
ATOM 749 O O . ASN A 1 99 ? 1.079 10.132 14.998 1.00 96.12 99 ASN A O 1
ATOM 753 N N . ASP A 1 100 ? -0.093 8.247 15.355 1.00 97.31 100 ASP A N 1
ATOM 754 C CA . ASP A 1 100 ? 1.067 7.364 15.221 1.00 97.31 100 ASP A CA 1
ATOM 755 C C . ASP A 1 100 ? 1.544 7.378 13.761 1.00 97.31 100 ASP A C 1
ATOM 757 O O . ASP A 1 100 ? 0.738 7.525 12.847 1.00 97.31 100 ASP A O 1
ATOM 761 N N . ALA A 1 101 ? 2.846 7.210 13.536 1.00 94.44 101 ALA A N 1
ATOM 762 C CA . ALA A 1 101 ? 3.416 7.134 12.194 1.00 94.44 101 ALA A CA 1
ATOM 763 C C . ALA A 1 101 ? 3.733 5.684 11.815 1.00 94.44 101 ALA A C 1
ATOM 765 O O . ALA A 1 101 ? 4.177 4.884 12.647 1.00 94.44 101 ALA A O 1
ATOM 766 N N . GLU A 1 102 ? 3.563 5.361 10.539 1.00 97.62 102 GLU A N 1
ATOM 767 C CA . GLU A 1 102 ? 3.989 4.096 9.965 1.00 97.62 102 GLU A CA 1
ATOM 768 C C . GLU A 1 102 ? 5.519 3.958 10.007 1.00 97.62 102 GLU A C 1
ATOM 770 O O . GLU A 1 102 ? 6.275 4.920 9.863 1.00 97.62 102 GLU A O 1
ATOM 775 N N . THR A 1 103 ? 6.001 2.725 10.150 1.00 95.44 103 THR A N 1
ATOM 776 C CA . THR A 1 103 ? 7.425 2.392 10.010 1.00 95.44 103 THR A CA 1
ATOM 777 C C . THR A 1 103 ? 7.565 1.083 9.247 1.00 95.44 103 THR A C 1
ATOM 779 O O . THR A 1 103 ? 6.679 0.233 9.328 1.00 95.44 103 THR A O 1
ATOM 782 N N . GLU A 1 104 ? 8.684 0.873 8.548 1.00 94.50 104 GLU A N 1
ATOM 783 C CA . GLU A 1 104 ? 8.935 -0.391 7.833 1.00 94.50 104 GLU A CA 1
ATOM 784 C C . GLU A 1 104 ? 8.796 -1.619 8.745 1.00 94.50 104 GLU A C 1
ATOM 786 O O . GLU A 1 104 ? 8.164 -2.603 8.372 1.00 94.50 104 GLU A O 1
ATOM 791 N N . ALA A 1 105 ? 9.294 -1.527 9.982 1.00 95.81 105 ALA A N 1
ATOM 792 C CA . ALA A 1 105 ? 9.215 -2.600 10.974 1.00 95.81 105 ALA A CA 1
ATOM 793 C C . ALA A 1 105 ? 7.783 -2.917 11.456 1.00 95.81 105 ALA A C 1
ATOM 795 O O . ALA A 1 105 ? 7.559 -3.973 12.046 1.00 95.81 105 ALA A O 1
ATOM 796 N N . CYS A 1 106 ? 6.814 -2.025 11.223 1.00 97.62 106 CYS A N 1
ATOM 797 C CA . CYS A 1 106 ? 5.413 -2.256 11.571 1.00 97.62 106 CYS A CA 1
ATOM 798 C C . CYS A 1 106 ? 4.721 -3.225 10.599 1.00 97.62 106 CYS A C 1
ATOM 800 O O . CYS A 1 106 ? 3.829 -3.971 11.007 1.00 97.62 106 CYS A O 1
ATOM 802 N N . PHE A 1 107 ? 5.110 -3.220 9.318 1.00 98.50 107 PHE A N 1
ATOM 803 C CA . PHE A 1 107 ? 4.398 -3.963 8.282 1.00 98.50 107 PHE A CA 1
ATOM 804 C C . PHE A 1 107 ? 4.654 -5.466 8.369 1.00 98.50 107 PHE A C 1
ATOM 806 O O . PHE A 1 107 ? 5.771 -5.944 8.187 1.00 98.50 107 PHE A O 1
ATOM 813 N N . GLN A 1 108 ? 3.578 -6.221 8.573 1.00 98.19 108 GLN A N 1
ATOM 814 C CA . GLN A 1 108 ? 3.567 -7.676 8.453 1.00 98.19 108 GLN A CA 1
ATOM 815 C C . GLN A 1 108 ? 3.040 -8.065 7.071 1.00 98.19 108 GLN A C 1
ATOM 817 O O . GLN A 1 108 ? 1.941 -7.652 6.698 1.00 98.19 108 GLN A O 1
ATOM 822 N N . THR A 1 109 ? 3.809 -8.845 6.304 1.00 98.50 109 THR A N 1
ATOM 823 C CA . THR A 1 109 ? 3.390 -9.330 4.978 1.00 98.50 109 THR A CA 1
ATOM 824 C C . THR A 1 109 ? 2.147 -10.211 5.096 1.00 98.50 109 THR A C 1
ATOM 826 O O . THR A 1 109 ? 2.143 -11.189 5.845 1.00 98.50 109 THR A O 1
ATOM 829 N N . LEU A 1 110 ? 1.111 -9.878 4.333 1.00 98.69 110 LEU A N 1
ATOM 830 C CA . LEU A 1 110 ? -0.105 -10.668 4.192 1.00 98.69 110 LEU A CA 1
ATOM 831 C C . LEU A 1 110 ? 0.090 -11.785 3.157 1.00 98.69 110 LEU A C 1
ATOM 833 O O . LEU A 1 110 ? 0.971 -11.719 2.298 1.00 98.69 110 LEU A O 1
ATOM 837 N N . SER A 1 111 ? -0.783 -12.788 3.206 1.00 98.62 111 SER A N 1
ATOM 838 C CA . SER A 1 111 ? -0.836 -13.867 2.215 1.00 98.62 111 SER A CA 1
ATOM 839 C C . SER A 1 111 ? -2.194 -13.903 1.521 1.00 98.62 111 SER A C 1
ATOM 841 O O . SER A 1 111 ? -3.217 -13.521 2.092 1.00 98.62 111 SER A O 1
ATOM 843 N N . GLN A 1 112 ? -2.197 -14.394 0.288 1.00 98.31 112 GLN A N 1
ATOM 844 C CA . GLN A 1 112 ? -3.393 -14.786 -0.447 1.00 98.31 112 GLN A CA 1
ATOM 845 C C . GLN A 1 112 ? -4.039 -16.033 0.193 1.00 98.31 112 GLN A C 1
ATOM 847 O O . GLN A 1 112 ? -3.374 -16.742 0.957 1.00 98.31 112 GLN A O 1
ATOM 852 N N . PRO A 1 113 ? -5.311 -16.352 -0.122 1.00 95.88 113 PRO A N 1
ATOM 853 C CA . PRO A 1 113 ? -5.996 -17.541 0.400 1.00 95.88 113 PRO A CA 1
ATOM 854 C C . PRO A 1 113 ? -5.326 -18.888 0.069 1.00 95.88 113 PRO A C 1
ATOM 856 O O . PRO A 1 113 ? -5.581 -19.875 0.754 1.00 95.88 113 PRO A O 1
ATOM 859 N N . ASP A 1 114 ? -4.472 -18.945 -0.957 1.00 94.88 114 ASP A N 1
ATOM 860 C CA . ASP A 1 114 ? -3.663 -20.118 -1.326 1.00 94.88 114 ASP A CA 1
ATOM 861 C C . ASP A 1 114 ? -2.313 -20.199 -0.574 1.00 94.88 114 ASP A C 1
ATOM 863 O O . ASP A 1 114 ? -1.525 -21.122 -0.789 1.00 94.88 114 ASP A O 1
ATOM 867 N N . GLY A 1 115 ? -2.041 -19.236 0.313 1.00 96.81 115 GLY A N 1
ATOM 868 C CA . GLY A 1 115 ? -0.804 -19.107 1.080 1.00 96.81 115 GLY A CA 1
ATOM 869 C C . GLY A 1 115 ? 0.306 -18.306 0.390 1.00 96.81 115 GLY A C 1
ATOM 870 O O . GLY A 1 115 ? 1.326 -18.038 1.031 1.00 96.81 115 GLY A O 1
ATOM 871 N N . GLN A 1 116 ? 0.139 -17.885 -0.868 1.00 97.31 116 GLN A N 1
ATOM 872 C CA . GLN A 1 116 ? 1.169 -17.148 -1.603 1.00 97.31 116 GLN A CA 1
ATOM 873 C C . GLN A 1 116 ? 1.230 -15.675 -1.188 1.00 97.31 116 GLN A C 1
ATOM 875 O O . GLN A 1 116 ? 0.216 -14.989 -1.074 1.00 97.31 116 GLN A O 1
ATOM 880 N N . LYS A 1 117 ? 2.440 -15.137 -1.020 1.00 97.62 117 LYS A N 1
ATOM 881 C CA . LYS A 1 117 ? 2.643 -13.709 -0.702 1.00 97.62 117 LYS A CA 1
ATOM 882 C C . LYS A 1 117 ? 2.580 -12.808 -1.936 1.00 97.62 117 LYS A C 1
ATOM 884 O O . LYS A 1 117 ? 2.126 -11.670 -1.840 1.00 97.62 117 LYS A O 1
ATOM 889 N N . GLN A 1 118 ? 3.002 -13.336 -3.085 1.00 98.50 118 GLN A N 1
ATOM 890 C CA . GLN A 1 118 ? 3.149 -12.600 -4.340 1.00 98.50 118 GLN A CA 1
ATOM 891 C C . GLN A 1 118 ? 1.987 -12.887 -5.291 1.00 98.50 118 GLN A C 1
ATOM 893 O O . GLN A 1 118 ? 1.752 -14.039 -5.658 1.00 98.50 118 GLN A O 1
ATOM 898 N N . TRP A 1 119 ? 1.287 -11.839 -5.721 1.00 98.31 119 TRP A N 1
ATOM 899 C CA . TRP A 1 119 ? 0.300 -11.912 -6.796 1.00 98.31 119 TRP A CA 1
ATOM 900 C C . TRP A 1 119 ? 0.931 -11.382 -8.087 1.00 98.31 119 TRP A C 1
ATOM 902 O O . TRP A 1 119 ? 1.218 -10.189 -8.206 1.00 98.31 119 TRP A O 1
ATOM 912 N N . PHE A 1 120 ? 1.197 -12.267 -9.048 1.00 97.81 120 PHE A N 1
ATOM 913 C CA . PHE A 1 120 ? 1.835 -11.904 -10.318 1.00 97.81 120 PHE A CA 1
ATOM 914 C C . PHE A 1 120 ? 0.866 -11.147 -11.227 1.00 97.81 120 PHE A C 1
ATOM 916 O O . PHE A 1 120 ? -0.216 -11.649 -11.526 1.00 97.81 120 PHE A O 1
ATOM 923 N N . LEU A 1 121 ? 1.275 -9.966 -11.699 1.00 97.06 121 LEU A N 1
ATOM 924 C CA . LEU A 1 121 ? 0.442 -9.073 -12.502 1.00 97.06 121 LEU A CA 1
ATOM 925 C C . LEU A 1 121 ? 0.191 -9.663 -13.907 1.00 97.06 121 LEU A C 1
ATOM 927 O O . LEU A 1 121 ? 1.125 -9.729 -14.714 1.00 97.06 121 LEU A O 1
ATOM 931 N N . PRO A 1 122 ? -1.055 -10.047 -14.260 1.00 96.56 122 PRO A N 1
ATOM 932 C CA . PRO A 1 122 ? -1.386 -10.487 -15.608 1.00 96.56 122 PRO A CA 1
ATOM 933 C C . PRO A 1 122 ? -1.358 -9.310 -16.588 1.00 96.56 122 PRO A C 1
ATOM 935 O O . PRO A 1 122 ? -1.435 -8.145 -16.199 1.00 96.56 122 PRO A O 1
ATOM 938 N N . ALA A 1 123 ? -1.310 -9.605 -17.886 1.00 95.19 123 ALA A N 1
ATOM 939 C CA . ALA A 1 123 ? -1.282 -8.575 -18.920 1.00 95.19 123 ALA A CA 1
ATOM 940 C C . ALA A 1 123 ? -2.558 -7.701 -18.958 1.00 95.19 123 ALA A C 1
ATOM 942 O O . ALA A 1 123 ? -3.683 -8.176 -18.759 1.00 95.19 123 ALA A O 1
ATOM 943 N N . GLY A 1 124 ? -2.367 -6.425 -19.304 1.00 95.31 124 GLY A N 1
ATOM 944 C CA . GLY A 1 124 ? -3.422 -5.445 -19.577 1.00 95.31 124 GLY A CA 1
ATOM 945 C C . GLY A 1 124 ? -3.429 -4.251 -18.619 1.00 95.31 124 GLY A C 1
ATOM 946 O O . GLY A 1 124 ? -2.974 -4.351 -17.481 1.00 95.31 124 GLY A O 1
ATOM 947 N N . ASN A 1 125 ? -3.984 -3.132 -19.088 1.00 97.06 125 ASN A N 1
ATOM 948 C CA . ASN A 1 125 ? -4.134 -1.892 -18.325 1.00 97.06 125 ASN A CA 1
ATOM 949 C C . ASN A 1 125 ? -5.620 -1.755 -17.963 1.00 97.06 125 ASN A C 1
ATOM 951 O O . ASN A 1 125 ? -6.450 -1.443 -18.819 1.00 97.06 125 ASN A O 1
ATOM 955 N N . LYS A 1 126 ? -5.976 -2.130 -16.734 1.00 95.88 126 LYS A N 1
ATOM 956 C CA . LYS A 1 126 ? -7.357 -2.225 -16.238 1.00 95.88 126 LYS A CA 1
ATOM 957 C C . LYS A 1 126 ? -7.370 -2.276 -14.711 1.00 95.88 126 LYS A C 1
ATOM 959 O O . LYS A 1 126 ? -6.318 -2.328 -14.078 1.00 95.88 126 LYS A O 1
ATOM 964 N N . ILE A 1 127 ? -8.564 -2.310 -14.125 1.00 96.56 127 ILE A N 1
ATOM 965 C CA . ILE A 1 127 ? -8.732 -2.705 -12.724 1.00 96.56 127 ILE A CA 1
ATOM 966 C C . ILE A 1 127 ? -8.592 -4.228 -12.628 1.00 96.56 127 ILE A C 1
ATOM 968 O O . ILE A 1 127 ? -9.280 -4.965 -13.339 1.00 96.56 127 ILE A O 1
ATOM 972 N N . PHE A 1 128 ? -7.712 -4.685 -11.745 1.00 97.06 128 PHE A N 1
ATOM 973 C CA . PHE A 1 128 ? -7.596 -6.076 -11.325 1.00 97.06 128 PHE A CA 1
ATOM 974 C C . PHE A 1 128 ? -8.187 -6.255 -9.924 1.00 97.06 128 PHE A C 1
ATOM 976 O O . PHE A 1 128 ? -8.211 -5.310 -9.134 1.00 97.06 128 PHE A O 1
ATOM 983 N N . SER A 1 129 ? -8.643 -7.473 -9.629 1.00 96.50 129 SER A N 1
ATOM 984 C CA . SER A 1 129 ? -9.089 -7.878 -8.294 1.00 96.50 129 SER A CA 1
ATOM 985 C C . SER A 1 129 ? -8.103 -8.888 -7.714 1.00 96.50 129 SER A C 1
ATOM 987 O O . SER A 1 129 ? -7.752 -9.858 -8.387 1.00 96.50 129 SER A O 1
ATOM 989 N N . LEU A 1 130 ? -7.671 -8.646 -6.481 1.00 95.88 130 LEU A N 1
ATOM 990 C CA . LEU A 1 130 ? -6.705 -9.444 -5.734 1.00 95.88 130 LEU A CA 1
ATOM 991 C C . LEU A 1 130 ? -7.325 -9.809 -4.382 1.00 95.88 130 LEU A C 1
ATOM 993 O O . LEU A 1 130 ? -8.097 -9.022 -3.837 1.00 95.88 130 LEU A O 1
ATOM 997 N N . GLN A 1 131 ? -6.971 -10.965 -3.821 1.00 97.69 131 GLN A N 1
ATOM 998 C CA . GLN A 1 131 ? -7.460 -11.389 -2.508 1.00 97.69 131 GLN A CA 1
ATOM 999 C C . GLN A 1 131 ? -6.315 -11.602 -1.529 1.00 97.69 131 GLN A C 1
ATOM 1001 O O . GLN A 1 131 ? -5.404 -12.369 -1.815 1.00 97.69 131 GLN A O 1
ATOM 1006 N N . TYR A 1 132 ? -6.386 -10.964 -0.362 1.00 98.62 132 TYR A N 1
ATOM 1007 C CA . TYR A 1 132 ? -5.422 -11.142 0.727 1.00 98.62 132 TYR A CA 1
ATOM 1008 C C . TYR A 1 132 ? -6.149 -11.332 2.055 1.00 98.62 132 TYR A C 1
ATOM 1010 O O . TYR A 1 132 ? -7.146 -10.662 2.329 1.00 98.62 132 TYR A O 1
ATOM 1018 N N . GLN A 1 133 ? -5.655 -12.250 2.882 1.00 98.50 133 GLN A N 1
ATOM 1019 C CA . GLN A 1 133 ? -6.230 -12.546 4.187 1.00 98.50 133 GLN A CA 1
ATOM 1020 C C . GLN A 1 133 ? -5.644 -11.632 5.269 1.00 98.50 133 GLN A C 1
ATOM 1022 O O . GLN A 1 133 ? -4.428 -11.495 5.403 1.00 98.50 133 GLN A O 1
ATOM 1027 N N . LEU A 1 134 ? -6.523 -11.030 6.070 1.00 98.62 134 LEU A N 1
ATOM 1028 C CA . LEU A 1 134 ? -6.157 -10.285 7.270 1.00 98.62 134 LEU A CA 1
ATOM 1029 C C . LEU A 1 134 ? -5.786 -11.227 8.426 1.00 98.62 134 LEU A C 1
ATOM 1031 O O . LEU A 1 134 ? -6.360 -12.310 8.538 1.00 98.62 134 LEU A O 1
ATOM 1035 N N . PRO A 1 135 ? -4.903 -10.821 9.356 1.00 97.94 135 PRO A N 1
ATOM 1036 C CA . PRO A 1 135 ? -4.637 -11.606 10.556 1.00 97.94 135 PRO A CA 1
ATOM 1037 C C . PRO A 1 135 ? -5.889 -11.716 11.443 1.00 97.94 135 PRO A C 1
ATOM 1039 O O . PRO A 1 135 ? -6.559 -10.722 11.719 1.00 97.94 135 PRO A O 1
ATOM 1042 N N . SER A 1 136 ? -6.188 -12.916 11.945 1.00 96.06 136 SER A N 1
ATOM 1043 C CA . SER A 1 136 ? -7.348 -13.169 12.820 1.00 96.06 136 SER A CA 1
ATOM 1044 C C . SER A 1 136 ? -7.232 -12.547 14.215 1.00 96.06 136 SER A C 1
ATOM 1046 O O . SER A 1 136 ? -8.247 -12.272 14.847 1.00 96.06 136 SER A O 1
ATOM 1048 N N . GLY A 1 137 ? -6.008 -12.305 14.691 1.00 95.62 137 GLY A N 1
ATOM 1049 C CA . GLY A 1 137 ? -5.728 -11.693 15.995 1.00 95.62 137 GLY A CA 1
ATOM 1050 C C . GLY A 1 137 ? -5.561 -10.169 15.982 1.00 95.62 137 GLY A C 1
ATOM 1051 O O . GLY A 1 137 ? -5.167 -9.609 17.002 1.00 95.62 137 GLY A O 1
ATOM 1052 N N . VAL A 1 138 ? -5.797 -9.493 14.851 1.00 97.38 138 VAL A N 1
ATOM 1053 C CA . VAL A 1 138 ? -5.610 -8.038 14.723 1.00 97.38 138 VAL A CA 1
ATOM 1054 C C . VAL A 1 138 ? -6.958 -7.325 14.677 1.00 97.38 138 VAL A C 1
ATOM 1056 O O . VAL A 1 138 ? -7.822 -7.653 13.871 1.00 97.38 138 VAL A O 1
ATOM 1059 N N . THR A 1 139 ? -7.099 -6.303 15.519 1.00 97.88 139 THR A N 1
ATOM 1060 C CA . THR A 1 139 ? -8.168 -5.298 15.468 1.00 97.88 139 THR A CA 1
ATOM 1061 C C . THR A 1 139 ? -7.573 -3.894 15.497 1.00 97.88 139 THR A C 1
ATOM 1063 O O . THR A 1 139 ? -6.535 -3.672 16.126 1.00 97.88 139 THR A O 1
ATOM 1066 N N . CYS A 1 140 ? -8.222 -2.953 14.826 1.00 97.94 140 CYS A N 1
ATOM 1067 C CA . CYS A 1 140 ? -7.856 -1.545 14.732 1.00 97.94 140 CYS A CA 1
ATOM 1068 C C . CYS A 1 140 ? -9.094 -0.746 14.299 1.00 97.94 140 CYS A C 1
ATOM 1070 O O . CYS A 1 140 ? -9.517 -0.813 13.143 1.00 97.94 140 CYS A O 1
ATOM 1072 N N . ASP A 1 141 ? -9.701 -0.042 15.250 1.00 97.38 141 ASP A N 1
ATOM 1073 C CA . ASP A 1 141 ? -10.827 0.867 15.052 1.00 97.38 141 ASP A CA 1
ATOM 1074 C C . ASP A 1 141 ? -10.837 2.008 16.092 1.00 97.38 141 ASP A C 1
ATOM 1076 O O . ASP A 1 141 ? -10.070 2.029 17.060 1.00 97.38 141 ASP A O 1
ATOM 1080 N N . GLY A 1 142 ? -11.702 3.004 15.873 1.00 96.50 142 GLY A N 1
ATOM 1081 C CA . GLY A 1 142 ? -11.803 4.191 16.728 1.00 96.50 142 GLY A CA 1
ATOM 1082 C C . GLY A 1 142 ? -10.699 5.208 16.434 1.00 96.50 142 GLY A C 1
ATOM 1083 O O . GLY A 1 142 ? -10.718 5.835 15.381 1.00 96.50 142 GLY A O 1
ATOM 1084 N N . ASP A 1 143 ? -9.768 5.392 17.371 1.00 97.12 143 ASP A N 1
ATOM 1085 C CA . ASP A 1 143 ? -8.537 6.173 17.154 1.00 97.12 143 ASP A CA 1
ATOM 1086 C C . ASP A 1 143 ? -7.347 5.281 16.734 1.00 97.12 143 ASP A C 1
ATOM 1088 O O . ASP A 1 143 ? -6.315 5.796 16.306 1.00 97.12 143 ASP A O 1
ATOM 1092 N N . SER A 1 144 ? -7.498 3.952 16.802 1.00 97.00 144 SER A N 1
ATOM 1093 C CA . SER A 1 144 ? -6.589 2.987 16.176 1.00 97.00 144 SER A CA 1
ATOM 1094 C C . SER A 1 144 ? -7.064 2.713 14.748 1.00 97.00 144 SER A C 1
ATOM 1096 O O . SER A 1 144 ? -8.258 2.585 14.491 1.00 97.00 144 SER A O 1
ATOM 1098 N N . HIS A 1 145 ? -6.133 2.604 13.808 1.00 97.69 145 HIS A N 1
ATOM 1099 C CA . HIS A 1 145 ? -6.412 2.195 12.431 1.00 97.69 145 HIS A CA 1
ATOM 1100 C C . HIS A 1 145 ? -5.285 1.293 11.938 1.00 97.69 145 HIS A C 1
ATOM 1102 O O . HIS A 1 145 ? -4.214 1.227 12.548 1.00 97.69 145 HIS A O 1
ATOM 1108 N N . CYS A 1 146 ? -5.535 0.548 10.868 1.00 98.75 146 CYS A N 1
ATOM 1109 C CA . CYS A 1 146 ? -4.481 -0.183 10.190 1.00 98.75 146 CYS A CA 1
ATOM 1110 C C . CYS A 1 146 ? -4.194 0.458 8.841 1.00 98.75 146 CYS A C 1
ATOM 1112 O O . CYS A 1 146 ? -5.115 0.815 8.112 1.00 98.75 146 CYS A O 1
ATOM 1114 N N . VAL A 1 147 ? -2.918 0.526 8.485 1.00 98.88 147 VAL A N 1
ATOM 1115 C CA . VAL A 1 147 ? -2.477 0.938 7.158 1.00 98.88 147 VAL A CA 1
ATOM 1116 C C . VAL A 1 147 ? -2.218 -0.325 6.349 1.00 98.88 147 VAL A C 1
ATOM 1118 O O . VAL A 1 147 ? -1.330 -1.121 6.671 1.00 98.88 147 VAL A O 1
ATOM 1121 N N . LEU A 1 148 ? -3.025 -0.529 5.310 1.00 98.88 148 LEU A N 1
ATOM 1122 C CA . LEU A 1 148 ? -2.782 -1.529 4.280 1.00 98.88 148 LEU A CA 1
ATOM 1123 C C . LEU A 1 148 ? -1.825 -0.922 3.257 1.00 98.88 148 LEU A C 1
ATOM 1125 O O . LEU A 1 148 ? -2.162 0.074 2.622 1.00 98.88 148 LEU A O 1
ATOM 1129 N N . ARG A 1 149 ? -0.655 -1.531 3.071 1.00 98.81 149 ARG A N 1
ATOM 1130 C CA . ARG A 1 149 ? 0.31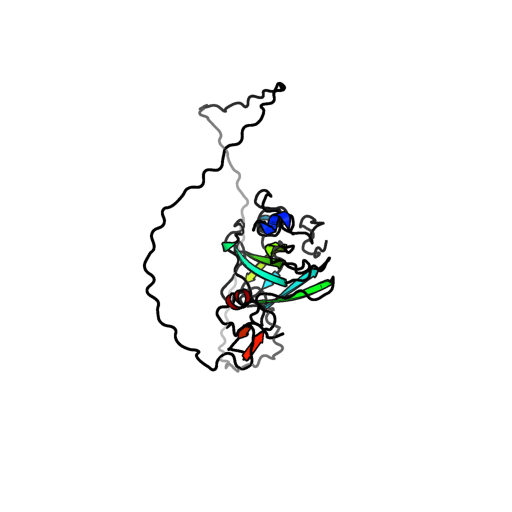9 -1.123 2.059 1.00 98.81 149 ARG A CA 1
ATOM 1131 C C . ARG A 1 149 ? 0.398 -2.150 0.944 1.00 98.81 149 ARG A C 1
ATOM 1133 O O . ARG A 1 149 ? 0.672 -3.317 1.214 1.00 98.81 149 ARG A O 1
ATOM 1140 N N . SER A 1 150 ? 0.248 -1.710 -0.298 1.00 98.62 150 SER A N 1
ATOM 1141 C CA . SER A 1 150 ? 0.705 -2.463 -1.466 1.00 98.62 150 SER A CA 1
ATOM 1142 C C . SER A 1 150 ? 2.158 -2.116 -1.775 1.00 98.62 150 SER A C 1
ATOM 1144 O O . SER A 1 150 ? 2.536 -0.945 -1.706 1.00 98.62 150 SER A O 1
ATOM 1146 N N . TRP A 1 151 ? 2.932 -3.101 -2.209 1.00 98.50 151 TRP A N 1
ATOM 1147 C CA . TRP A 1 151 ? 4.228 -2.924 -2.852 1.00 98.50 151 TRP A CA 1
ATOM 1148 C C . TRP A 1 151 ? 4.209 -3.671 -4.182 1.00 98.50 151 TRP A C 1
ATOM 1150 O O . TRP A 1 151 ? 3.965 -4.876 -4.219 1.00 98.50 151 TRP A O 1
ATOM 1160 N N . TRP A 1 152 ? 4.425 -2.948 -5.273 1.00 98.56 152 TRP A N 1
ATOM 1161 C CA . TRP A 1 152 ? 4.518 -3.499 -6.617 1.00 98.56 152 TRP A CA 1
ATOM 1162 C C . TRP A 1 152 ? 5.969 -3.452 -7.070 1.00 98.56 152 TRP A C 1
ATOM 1164 O O . TRP A 1 152 ? 6.555 -2.374 -7.153 1.00 98.56 152 TRP A O 1
ATOM 1174 N N . VAL A 1 153 ? 6.533 -4.614 -7.389 1.00 98.12 153 VAL A N 1
ATOM 1175 C CA . VAL A 1 153 ? 7.823 -4.732 -8.071 1.00 98.12 153 VAL A CA 1
ATOM 1176 C C . VAL A 1 153 ? 7.543 -5.006 -9.544 1.00 98.12 153 VAL A C 1
ATOM 1178 O O . VAL A 1 153 ? 6.829 -5.958 -9.864 1.00 98.12 153 VAL A O 1
ATOM 1181 N N . GLY A 1 154 ? 8.092 -4.184 -10.441 1.00 97.56 154 GLY A N 1
ATOM 1182 C CA . GLY A 1 154 ? 8.019 -4.391 -11.887 1.00 97.56 154 GLY A CA 1
ATOM 1183 C C . GLY A 1 154 ? 8.773 -5.643 -12.356 1.00 97.56 154 GLY A C 1
ATOM 1184 O O . GLY A 1 154 ? 9.465 -6.318 -11.600 1.00 97.56 154 GLY A O 1
ATOM 1185 N N . GLY A 1 155 ? 8.634 -5.979 -13.635 1.00 96.94 155 GLY A N 1
ATOM 1186 C CA . GLY A 1 155 ? 9.274 -7.149 -14.248 1.00 96.94 155 GLY A CA 1
ATOM 1187 C C . GLY A 1 155 ? 9.492 -6.986 -15.750 1.00 96.94 155 GLY A C 1
ATOM 1188 O O . GLY A 1 155 ? 9.401 -7.957 -16.504 1.00 96.94 155 GLY A O 1
ATOM 1189 N N . ASN A 1 156 ? 9.676 -5.748 -16.208 1.00 95.31 156 ASN A N 1
ATOM 1190 C CA . ASN A 1 156 ? 9.855 -5.388 -17.613 1.00 95.31 156 ASN A CA 1
ATOM 1191 C C . ASN A 1 156 ? 11.322 -5.143 -18.000 1.00 95.31 156 ASN A C 1
ATOM 1193 O O . ASN A 1 156 ? 11.627 -5.237 -19.189 1.00 95.31 156 ASN A O 1
ATOM 1197 N N . ASN A 1 157 ? 12.225 -4.923 -17.040 1.00 93.81 157 ASN A N 1
ATOM 1198 C CA . ASN A 1 157 ? 13.664 -4.872 -17.303 1.00 93.81 157 ASN A CA 1
ATOM 1199 C C . ASN A 1 157 ? 14.251 -6.293 -17.347 1.00 93.81 157 ASN A C 1
ATOM 1201 O O . ASN A 1 157 ? 14.036 -7.086 -16.429 1.00 93.81 157 ASN A O 1
ATOM 1205 N N . ALA A 1 158 ? 14.984 -6.615 -18.416 1.00 93.25 158 ALA A N 1
ATOM 1206 C CA . ALA A 1 158 ? 15.686 -7.890 -18.564 1.00 93.25 158 ALA A CA 1
ATOM 1207 C C . ALA A 1 158 ? 16.988 -7.918 -17.744 1.00 93.25 158 ALA A C 1
ATOM 1209 O O . ALA A 1 158 ? 17.573 -6.872 -17.471 1.00 93.25 158 ALA A O 1
ATOM 1210 N N . ASP A 1 159 ? 17.434 -9.123 -17.379 1.00 92.19 159 ASP A N 1
ATOM 1211 C CA . ASP A 1 159 ? 18.753 -9.413 -16.792 1.00 92.19 159 ASP A CA 1
ATOM 1212 C C . ASP A 1 159 ? 19.115 -8.633 -15.509 1.00 92.19 159 ASP A C 1
ATOM 1214 O O . ASP A 1 159 ? 20.288 -8.447 -15.179 1.00 92.19 159 ASP A O 1
ATOM 1218 N N . VAL A 1 160 ? 18.103 -8.210 -14.741 1.00 91.12 160 VAL A N 1
ATOM 1219 C CA . VAL A 1 160 ? 18.264 -7.496 -13.465 1.00 91.12 160 VAL A CA 1
ATOM 1220 C C . VAL A 1 160 ? 17.386 -8.075 -12.353 1.00 91.12 160 VAL A C 1
ATOM 1222 O O . VAL A 1 160 ? 16.288 -8.576 -12.595 1.00 91.12 160 VAL A O 1
ATOM 1225 N N . GLY A 1 161 ? 17.868 -7.977 -11.111 1.00 90.75 161 GLY A N 1
ATOM 1226 C CA . GLY A 1 161 ? 17.082 -8.289 -9.913 1.00 90.75 161 GLY A CA 1
ATOM 1227 C C . GLY A 1 161 ? 16.065 -7.196 -9.560 1.00 90.75 161 GLY A C 1
ATOM 1228 O O . GLY A 1 161 ? 15.944 -6.194 -10.260 1.00 90.75 161 GLY A O 1
ATOM 1229 N N . MET A 1 162 ? 15.373 -7.372 -8.430 1.00 91.75 162 MET A N 1
ATOM 1230 C CA . MET A 1 162 ? 14.358 -6.451 -7.881 1.00 91.75 162 MET A CA 1
ATOM 1231 C C . MET A 1 162 ? 14.805 -4.979 -7.843 1.00 91.75 162 MET A C 1
ATOM 1233 O O . MET A 1 162 ? 14.053 -4.093 -8.241 1.00 91.75 162 MET A O 1
ATOM 1237 N N . ASP A 1 163 ? 16.043 -4.716 -7.421 1.00 90.81 163 ASP A N 1
ATOM 1238 C CA . ASP A 1 163 ? 16.618 -3.364 -7.343 1.00 90.81 163 ASP A CA 1
ATOM 1239 C C . ASP A 1 163 ? 16.828 -2.709 -8.720 1.00 90.81 163 ASP A C 1
ATOM 1241 O O . ASP A 1 163 ? 16.995 -1.496 -8.824 1.00 90.81 163 ASP A O 1
ATOM 1245 N N . GLY A 1 164 ? 16.835 -3.508 -9.790 1.00 93.69 164 GLY A N 1
ATOM 1246 C CA . GLY A 1 164 ? 16.858 -3.052 -11.178 1.00 93.69 164 GLY A CA 1
ATOM 1247 C C . GLY A 1 164 ? 15.475 -2.973 -11.828 1.00 93.69 164 GLY A C 1
ATOM 1248 O O . GLY A 1 164 ? 15.389 -2.677 -13.018 1.00 93.69 164 GLY A O 1
ATOM 1249 N N . GLN A 1 165 ? 14.398 -3.221 -11.085 1.00 96.31 165 GLN A N 1
ATOM 1250 C CA . GLN A 1 165 ? 13.029 -2.980 -11.534 1.00 96.31 165 GLN A CA 1
ATOM 1251 C C . GLN A 1 165 ? 12.531 -1.644 -10.976 1.00 96.31 165 GLN A C 1
ATOM 1253 O O . GLN A 1 165 ? 12.977 -1.168 -9.928 1.00 96.31 165 GLN A O 1
ATOM 1258 N N . GLU A 1 166 ? 11.584 -1.032 -11.677 1.00 96.50 166 GLU A N 1
ATOM 1259 C CA . GLU A 1 166 ? 10.786 0.037 -11.086 1.00 96.50 166 GLU A CA 1
ATOM 1260 C C . GLU A 1 166 ? 9.870 -0.542 -10.001 1.00 96.50 166 GLU A C 1
ATOM 1262 O O . GLU A 1 166 ? 9.439 -1.695 -10.096 1.00 96.50 166 GLU A O 1
ATOM 1267 N N . GLN A 1 167 ? 9.621 0.227 -8.943 1.00 97.75 167 GLN A N 1
ATOM 1268 C CA . GLN A 1 167 ? 8.848 -0.225 -7.791 1.00 97.75 167 GLN A CA 1
ATOM 1269 C C . GLN A 1 167 ? 7.914 0.885 -7.325 1.00 97.75 167 GLN A C 1
ATOM 1271 O O . GLN A 1 167 ? 8.308 2.051 -7.323 1.00 97.75 167 GLN A O 1
ATOM 1276 N N . PHE A 1 168 ? 6.708 0.513 -6.905 1.00 98.44 168 PHE A N 1
ATOM 1277 C CA . PHE A 1 168 ? 5.659 1.436 -6.478 1.00 98.44 168 PHE A CA 1
ATOM 1278 C C . PHE A 1 168 ? 5.080 1.004 -5.132 1.00 98.44 168 PHE A C 1
ATOM 1280 O O . PHE A 1 168 ? 4.967 -0.193 -4.855 1.00 98.44 168 PHE A O 1
ATOM 1287 N N . TRP A 1 169 ? 4.647 1.965 -4.320 1.00 98.56 169 TRP A N 1
ATOM 1288 C CA . TRP A 1 169 ? 3.937 1.696 -3.069 1.00 98.56 169 TRP A CA 1
ATOM 1289 C C . TRP A 1 169 ? 2.698 2.577 -2.966 1.00 98.56 169 TRP A C 1
ATOM 1291 O O . TRP A 1 169 ? 2.730 3.739 -3.345 1.00 98.56 169 TRP A O 1
ATOM 1301 N N . ASN A 1 170 ? 1.623 2.038 -2.401 1.00 98.19 170 ASN A N 1
ATOM 1302 C CA . ASN A 1 170 ? 0.417 2.789 -2.055 1.00 98.19 170 ASN A CA 1
ATOM 1303 C C . ASN A 1 170 ? -0.051 2.350 -0.667 1.00 98.19 170 ASN A C 1
ATOM 1305 O O . ASN A 1 170 ? 0.084 1.176 -0.315 1.00 98.19 170 ASN A O 1
ATOM 1309 N N . CYS A 1 171 ? -0.612 3.280 0.103 1.00 98.56 171 CYS A N 1
ATOM 1310 C CA . CYS A 1 171 ? -1.173 3.035 1.431 1.00 98.56 171 CYS A CA 1
ATOM 1311 C C . CYS A 1 171 ? -2.673 3.349 1.455 1.00 98.56 171 CYS A C 1
ATOM 1313 O O . CYS A 1 171 ? -3.132 4.256 0.761 1.00 98.56 171 CYS A O 1
ATOM 1315 N N . ALA A 1 172 ? -3.428 2.616 2.270 1.00 98.12 172 ALA A N 1
ATOM 1316 C CA . ALA A 1 172 ? -4.839 2.870 2.528 1.00 98.12 172 ALA A CA 1
ATOM 1317 C C . ALA A 1 172 ? -5.181 2.623 4.002 1.00 98.12 172 ALA A C 1
ATOM 1319 O O . ALA A 1 172 ? -4.880 1.556 4.543 1.00 98.12 172 ALA A O 1
ATOM 1320 N N . ASP A 1 173 ? -5.8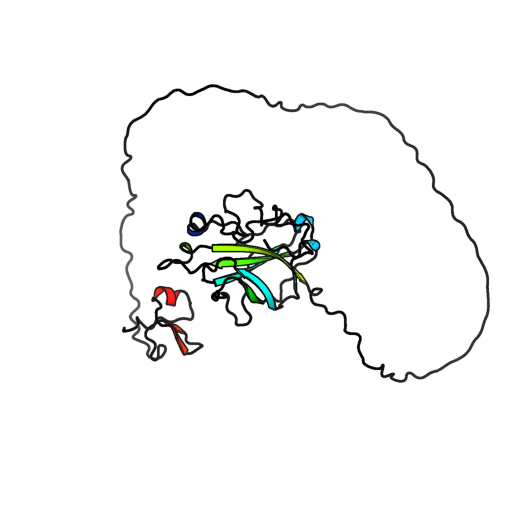67 3.584 4.621 1.00 98.56 173 ASP A N 1
ATOM 1321 C CA . ASP A 1 173 ? -6.370 3.459 5.988 1.00 98.56 173 ASP A CA 1
ATOM 1322 C C . ASP A 1 173 ? -7.586 2.521 6.011 1.00 98.56 173 ASP A C 1
ATOM 1324 O O . ASP A 1 173 ? -8.595 2.770 5.343 1.00 98.56 173 ASP A O 1
ATOM 1328 N N . ILE A 1 174 ? -7.512 1.439 6.784 1.00 98.62 174 ILE A N 1
ATOM 1329 C CA . ILE A 1 174 ? -8.597 0.468 6.966 1.00 98.62 174 ILE A CA 1
ATOM 1330 C C . ILE A 1 174 ? -8.914 0.254 8.448 1.00 98.62 174 ILE A C 1
ATOM 1332 O O . ILE A 1 174 ? -8.059 0.402 9.325 1.00 98.62 174 ILE A O 1
ATOM 1336 N N . TYR A 1 175 ? -10.153 -0.149 8.723 1.00 98.50 175 TYR A N 1
ATOM 1337 C CA . TYR A 1 175 ? -10.543 -0.699 10.016 1.00 98.50 175 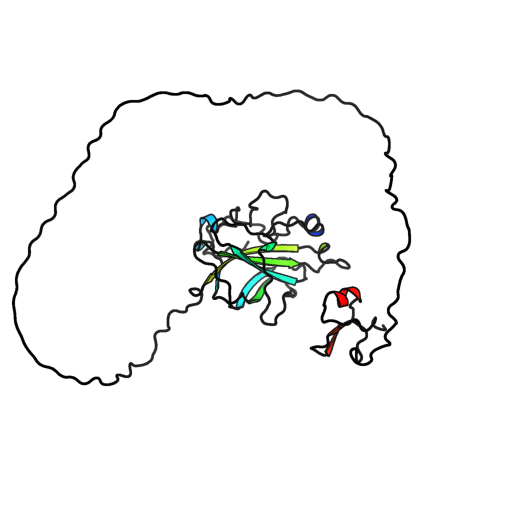TYR A CA 1
ATOM 1338 C C . TYR A 1 175 ? -10.630 -2.217 9.970 1.00 98.50 175 TYR A C 1
ATOM 1340 O O . TYR A 1 175 ? -11.109 -2.808 8.998 1.00 98.50 175 TYR A O 1
ATOM 1348 N N . ILE A 1 176 ? -10.220 -2.831 11.077 1.00 98.44 176 ILE A N 1
ATOM 1349 C CA . ILE A 1 176 ? -10.420 -4.251 11.345 1.00 98.44 176 ILE A CA 1
ATOM 1350 C C . ILE A 1 176 ? -11.121 -4.363 12.694 1.00 98.44 176 ILE A C 1
ATOM 1352 O O . ILE A 1 176 ? -10.531 -4.073 13.731 1.00 98.44 176 ILE A O 1
ATOM 1356 N N . SER A 1 177 ? -12.396 -4.737 12.701 1.00 97.31 177 SER A N 1
ATOM 1357 C CA . SER A 1 177 ? -13.221 -4.722 13.913 1.00 97.31 177 SER A CA 1
ATOM 1358 C C . SER A 1 177 ? -14.282 -5.805 13.867 1.00 97.31 177 SER A C 1
ATOM 1360 O O . SER A 1 177 ? -14.814 -6.119 12.806 1.00 97.31 177 SER A O 1
ATOM 1362 N N . ASN A 1 178 ? -14.664 -6.320 15.035 1.00 94.56 178 ASN A N 1
ATOM 1363 C CA . ASN A 1 178 ? -15.800 -7.238 15.169 1.00 94.56 178 ASN A CA 1
ATOM 1364 C C . ASN A 1 178 ? -17.141 -6.576 14.792 1.00 94.56 178 ASN A C 1
ATOM 1366 O O . ASN A 1 178 ? -18.129 -7.270 14.576 1.00 94.56 178 ASN A O 1
ATOM 1370 N N . ASN A 1 179 ? -17.172 -5.241 14.700 1.00 92.38 179 ASN A N 1
ATOM 1371 C CA . ASN A 1 179 ? -18.323 -4.473 14.226 1.00 92.38 179 ASN A CA 1
ATOM 1372 C C . ASN A 1 179 ? -18.343 -4.314 12.691 1.00 92.38 179 ASN A C 1
ATOM 1374 O O . ASN A 1 179 ? -19.375 -3.960 12.122 1.00 92.38 179 ASN A O 1
ATOM 1378 N N . CYS A 1 180 ? -17.225 -4.570 12.004 1.00 87.62 180 CYS A N 1
ATOM 1379 C CA . CYS A 1 180 ? -17.180 -4.594 10.546 1.00 87.62 180 CYS A CA 1
ATOM 1380 C C . CYS A 1 180 ? -17.802 -5.897 10.026 1.00 87.62 180 CYS A C 1
ATOM 1382 O O . CYS A 1 180 ? -17.471 -6.981 10.498 1.00 87.62 180 CYS A O 1
ATOM 1384 N N . GLY A 1 181 ? -18.671 -5.817 9.017 1.00 64.81 181 GLY A N 1
ATOM 1385 C CA . GLY A 1 181 ? -19.266 -7.014 8.410 1.00 64.81 181 GLY A CA 1
ATOM 1386 C C . GLY A 1 181 ? -20.345 -7.702 9.254 1.00 64.81 181 GLY A C 1
ATOM 1387 O O . GLY A 1 181 ? -20.859 -8.737 8.836 1.00 64.81 181 GLY A O 1
ATOM 1388 N N . ALA A 1 182 ? -20.757 -7.113 10.381 1.00 47.84 182 ALA A N 1
ATOM 1389 C CA . ALA A 1 182 ? -22.030 -7.448 11.001 1.00 47.84 182 ALA A CA 1
ATOM 1390 C C . ALA A 1 182 ? -23.165 -6.991 10.070 1.00 47.84 182 ALA A C 1
ATOM 1392 O O . ALA A 1 182 ? -23.642 -5.856 10.146 1.00 47.84 182 ALA A O 1
ATOM 1393 N N . THR A 1 183 ? -23.614 -7.880 9.181 1.00 39.25 183 THR A N 1
ATOM 1394 C CA . THR A 1 183 ? -24.961 -7.784 8.617 1.00 39.25 183 THR A CA 1
ATOM 1395 C C . THR A 1 183 ? -25.924 -7.586 9.789 1.00 39.25 183 THR A C 1
ATOM 1397 O O . THR A 1 183 ? -25.836 -8.347 10.760 1.00 39.25 183 THR A O 1
ATOM 1400 N N . PRO A 1 184 ? -26.851 -6.609 9.740 1.00 37.59 184 PRO A N 1
ATOM 1401 C CA . PRO A 1 184 ? -27.948 -6.572 10.698 1.00 37.59 184 PRO A CA 1
ATOM 1402 C C . PRO A 1 184 ? -28.592 -7.961 10.745 1.00 37.59 184 PRO A C 1
ATOM 1404 O O . PRO A 1 184 ? -28.694 -8.586 9.681 1.00 37.59 184 PRO A O 1
ATOM 1407 N N . PRO A 1 185 ? -29.006 -8.471 11.921 1.00 34.56 185 PRO A N 1
ATOM 1408 C CA . PRO A 1 185 ? -29.672 -9.762 11.987 1.00 34.56 185 PRO A CA 1
ATOM 1409 C C . PRO A 1 185 ? -30.850 -9.724 11.016 1.00 34.56 185 PRO A C 1
ATOM 1411 O O . PRO A 1 185 ? -31.770 -8.921 11.184 1.00 34.56 185 PRO A O 1
ATOM 1414 N N . SER A 1 186 ? -30.766 -10.543 9.961 1.00 31.16 186 SER A N 1
ATOM 1415 C CA . SER A 1 186 ? -31.806 -10.611 8.938 1.00 31.16 186 SER A CA 1
ATOM 1416 C C . SER A 1 186 ? -33.134 -10.847 9.656 1.00 31.16 186 SER A C 1
ATOM 1418 O O . SER A 1 186 ? -33.171 -11.729 10.524 1.00 31.16 186 SER A O 1
ATOM 1420 N N . PRO A 1 187 ? -34.193 -10.060 9.384 1.00 36.78 187 PRO A N 1
ATOM 1421 C CA . PRO A 1 187 ? -35.452 -10.202 10.094 1.00 36.78 187 PRO A CA 1
ATOM 1422 C C . PRO A 1 187 ? -35.954 -11.625 9.876 1.00 36.78 187 PRO A C 1
ATOM 1424 O O . PRO A 1 187 ? -36.331 -11.995 8.765 1.00 36.78 187 PRO A O 1
ATOM 1427 N N . SER A 1 188 ? -35.888 -12.430 10.939 1.00 35.97 188 SER A N 1
ATOM 1428 C CA . SER A 1 188 ? -36.188 -13.855 10.878 1.00 35.97 188 SER A CA 1
ATOM 1429 C C . SER A 1 188 ? -37.613 -14.043 10.379 1.00 35.97 188 SER A C 1
ATOM 1431 O O . SER A 1 188 ? -38.576 -13.776 11.098 1.00 35.97 188 SER A O 1
ATOM 1433 N N . SER A 1 189 ? -37.753 -14.522 9.145 1.00 42.69 189 SER A N 1
ATOM 1434 C CA . SER A 1 189 ? -39.014 -14.976 8.565 1.00 42.69 189 SER A CA 1
ATOM 1435 C C . SER A 1 189 ? -39.378 -16.361 9.114 1.00 42.69 189 SER A C 1
ATOM 1437 O O . SER A 1 189 ? -39.616 -17.315 8.378 1.00 42.69 189 SER A O 1
ATOM 1439 N N . GLY A 1 190 ? -39.417 -16.459 10.445 1.00 41.31 190 GLY A N 1
ATOM 1440 C CA . GLY A 1 190 ? -39.866 -17.610 11.213 1.00 41.31 190 GLY A CA 1
ATOM 1441 C C . GLY A 1 190 ? -41.051 -17.206 12.096 1.00 41.31 190 GLY A C 1
ATOM 1442 O O . GLY A 1 190 ? -40.895 -16.307 12.925 1.00 41.31 190 GLY A O 1
ATOM 1443 N N . PRO A 1 191 ? -42.234 -17.832 11.956 1.00 47.31 191 PRO A N 1
ATOM 1444 C CA . PRO A 1 191 ? -43.355 -17.585 12.858 1.00 47.31 191 PRO A CA 1
ATOM 1445 C C . PRO A 1 191 ? -42.975 -17.913 14.313 1.00 47.31 191 PRO A C 1
ATOM 1447 O O . PRO A 1 191 ? -42.277 -18.903 14.546 1.00 47.31 191 PRO A O 1
ATOM 1450 N N . PRO A 1 192 ? -43.440 -17.140 15.309 1.00 39.56 192 PRO A N 1
ATOM 1451 C CA . PRO A 1 192 ? -43.144 -17.425 16.705 1.00 39.56 192 PRO A CA 1
ATOM 1452 C C . PRO A 1 192 ? -43.912 -18.669 17.169 1.00 39.56 192 PRO A C 1
ATOM 1454 O O . PRO A 1 192 ? -45.107 -18.606 17.466 1.00 39.56 192 PRO A O 1
ATOM 1457 N N . THR A 1 193 ? -43.214 -19.801 17.275 1.00 35.38 193 THR A N 1
ATOM 1458 C CA . THR A 1 193 ? -43.727 -21.000 17.948 1.00 35.38 193 THR A CA 1
ATOM 1459 C C . THR A 1 193 ? -43.886 -20.707 19.438 1.00 35.38 193 THR A C 1
ATOM 1461 O O . THR A 1 193 ? -42.935 -20.785 20.214 1.00 35.38 193 THR A O 1
ATOM 1464 N N . GLN A 1 194 ? -45.103 -20.345 19.839 1.00 38.38 194 GLN A N 1
ATOM 1465 C CA . GLN A 1 194 ? -45.462 -20.157 21.240 1.00 38.38 194 GLN A CA 1
ATOM 1466 C C . GLN A 1 194 ? -45.410 -21.504 21.971 1.00 38.38 194 GLN A C 1
ATOM 1468 O O . GLN A 1 194 ? -46.178 -22.413 21.659 1.00 38.38 194 GLN A O 1
ATOM 1473 N N . SER A 1 195 ? -44.534 -21.615 22.971 1.00 33.28 195 SER A N 1
ATOM 1474 C CA . SER A 1 195 ? -44.634 -22.666 23.987 1.00 33.28 195 SER A CA 1
ATOM 1475 C C . SER A 1 195 ? -45.599 -22.195 25.088 1.00 33.28 195 SER A C 1
ATOM 1477 O O . SER A 1 195 ? -45.481 -21.047 25.528 1.00 33.28 195 SER A O 1
ATOM 1479 N N . PRO A 1 196 ? -46.583 -23.008 25.514 1.00 37.78 196 PRO A N 1
ATOM 1480 C CA . PRO A 1 196 ? -47.656 -22.543 26.385 1.00 37.78 196 PRO A CA 1
ATOM 1481 C C . PRO A 1 196 ? -47.209 -22.424 27.848 1.00 37.78 196 PRO A C 1
ATOM 1483 O O . PRO A 1 196 ? -46.957 -23.426 28.515 1.00 37.78 196 PRO A O 1
ATOM 1486 N N . SER A 1 197 ? -47.214 -21.199 28.380 1.00 34.50 197 SER A N 1
ATOM 1487 C CA . SER A 1 197 ? -47.142 -20.954 29.826 1.00 34.50 197 SER A CA 1
ATOM 1488 C C . SER A 1 197 ? -48.542 -20.756 30.406 1.00 34.50 197 SER A C 1
ATOM 1490 O O . SER A 1 197 ? -49.317 -19.912 29.955 1.00 34.50 197 SER A O 1
ATOM 1492 N N . THR A 1 198 ? -48.862 -21.562 31.414 1.00 32.94 198 THR A N 1
ATOM 1493 C CA . THR A 1 198 ? -50.182 -21.673 32.047 1.00 32.94 198 THR A CA 1
ATOM 1494 C C . THR A 1 198 ? -50.629 -20.400 32.761 1.00 32.94 198 THR A C 1
ATOM 1496 O O . THR A 1 198 ? -49.878 -19.802 33.528 1.00 32.94 198 THR A O 1
ATOM 1499 N N . THR A 1 199 ? -51.896 -20.033 32.572 1.00 34.16 199 THR A N 1
ATOM 1500 C CA . THR A 1 199 ? -52.529 -18.877 33.215 1.00 34.16 199 THR A CA 1
ATOM 1501 C C . THR A 1 199 ? -53.066 -19.223 34.607 1.00 34.16 199 THR A C 1
ATOM 1503 O O . THR A 1 199 ? -53.925 -20.092 34.735 1.00 34.16 199 THR A O 1
ATOM 1506 N N . THR A 1 200 ? -52.681 -18.462 35.632 1.00 34.97 200 THR A N 1
ATOM 1507 C CA . THR A 1 200 ? -53.427 -18.373 36.900 1.00 34.97 200 THR A CA 1
ATOM 1508 C C . THR A 1 200 ? -53.653 -16.912 37.277 1.00 34.97 200 THR A C 1
ATOM 1510 O O . THR A 1 200 ? -52.738 -16.175 37.630 1.00 34.97 200 THR A O 1
ATOM 1513 N N . LYS A 1 201 ? -54.917 -16.489 37.196 1.00 40.09 201 LYS A N 1
ATOM 1514 C CA . LYS A 1 201 ? -55.417 -15.2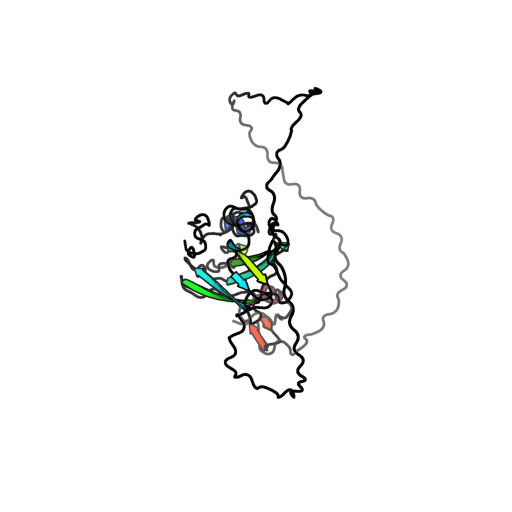17 37.737 1.00 40.09 201 LYS A CA 1
ATOM 1515 C C . LYS A 1 201 ? -55.703 -15.412 39.236 1.00 40.09 201 LYS A C 1
ATOM 1517 O O . LYS A 1 201 ? -56.197 -16.477 39.603 1.00 40.09 201 LYS A O 1
ATOM 1522 N N . PRO A 1 202 ? -55.507 -14.396 40.093 1.00 47.00 202 PRO A N 1
ATOM 1523 C CA . PRO A 1 202 ? -56.703 -13.814 40.716 1.00 47.00 202 PRO A CA 1
ATOM 1524 C C . PRO A 1 202 ? -56.847 -12.301 40.508 1.00 47.00 202 PRO A C 1
ATOM 1526 O O . PRO A 1 202 ? -55.922 -11.585 40.144 1.00 47.00 202 PRO A O 1
ATOM 1529 N N . ASN A 1 203 ? -58.078 -11.837 40.698 1.00 35.09 203 ASN A N 1
ATOM 1530 C CA . ASN A 1 203 ? -58.534 -10.472 40.469 1.00 35.09 203 ASN A CA 1
ATOM 1531 C C . ASN A 1 203 ? -58.593 -9.716 41.806 1.00 35.09 203 ASN A C 1
ATOM 1533 O O . ASN A 1 203 ? -59.208 -10.234 42.733 1.00 35.09 203 ASN A O 1
ATOM 1537 N N . ALA A 1 204 ? -58.073 -8.489 41.893 1.00 37.94 204 ALA A N 1
ATOM 1538 C CA . ALA A 1 204 ? -58.443 -7.558 42.963 1.00 37.94 204 ALA A CA 1
ATOM 1539 C C . ALA A 1 204 ? -58.291 -6.099 42.508 1.00 37.94 204 ALA A C 1
ATOM 1541 O O . ALA A 1 204 ? -57.193 -5.613 42.250 1.00 37.94 204 ALA A O 1
ATOM 1542 N N . THR A 1 205 ? -59.423 -5.412 42.399 1.00 40.59 205 THR A N 1
ATOM 1543 C CA . THR A 1 205 ? -59.535 -3.967 42.167 1.00 40.59 205 THR A CA 1
ATOM 1544 C C . THR A 1 205 ? -59.085 -3.198 43.411 1.00 40.59 205 THR A C 1
ATOM 1546 O O . THR A 1 205 ? -59.420 -3.628 44.510 1.00 40.59 205 THR A O 1
ATOM 1549 N N . ASN A 1 206 ? -58.451 -2.026 43.262 1.00 38.28 206 ASN A N 1
ATOM 1550 C CA . ASN A 1 206 ? -58.857 -0.840 44.033 1.00 38.28 206 ASN A CA 1
ATOM 1551 C C . ASN A 1 206 ? -58.294 0.482 43.490 1.00 38.28 206 ASN A C 1
ATOM 1553 O O . ASN A 1 206 ? -57.160 0.579 43.029 1.00 38.28 206 ASN A O 1
ATOM 1557 N N . THR A 1 207 ? -59.145 1.501 43.563 1.00 42.03 207 THR A N 1
ATOM 1558 C CA . THR A 1 207 ? -58.996 2.846 42.994 1.00 42.03 207 THR A CA 1
ATOM 1559 C C . THR A 1 207 ? -58.490 3.836 44.044 1.00 42.03 207 THR A C 1
ATOM 1561 O O . THR A 1 207 ? -59.153 3.948 45.067 1.00 42.03 207 THR A O 1
ATOM 1564 N N . VAL A 1 208 ? -57.454 4.649 43.767 1.00 38.72 208 VAL A N 1
ATOM 1565 C CA . VAL A 1 208 ? -57.295 6.016 44.336 1.00 38.72 208 VAL A CA 1
ATOM 1566 C C . VAL A 1 208 ? -56.514 6.932 43.368 1.00 38.72 208 VAL A C 1
ATOM 1568 O O . VAL A 1 208 ? -55.473 6.554 42.842 1.00 38.72 208 VAL A O 1
ATOM 1571 N N . LYS A 1 209 ? -57.005 8.167 43.193 1.00 40.28 209 LYS A N 1
ATOM 1572 C CA . LYS A 1 209 ? -56.345 9.376 42.639 1.00 40.28 209 LYS A CA 1
ATOM 1573 C C . LYS A 1 209 ? -56.412 10.434 43.761 1.00 40.28 209 LYS A C 1
ATOM 1575 O O . LYS A 1 209 ? -57.501 10.537 44.328 1.00 40.28 209 LYS A O 1
ATOM 1580 N N . PRO A 1 210 ? -55.350 11.190 44.132 1.00 49.09 210 PRO A N 1
ATOM 1581 C CA . PRO A 1 210 ? -54.828 12.346 43.363 1.00 49.09 210 PRO A CA 1
ATOM 1582 C C . PRO A 1 210 ? -53.273 12.474 43.453 1.00 49.09 210 PRO A C 1
ATOM 1584 O O . PRO A 1 210 ? -52.634 11.524 43.881 1.00 49.09 210 PRO A O 1
ATOM 1587 N N . ALA A 1 211 ? -52.563 13.539 43.041 1.00 36.44 211 ALA A N 1
ATOM 1588 C CA . ALA A 1 211 ? -52.923 14.888 42.561 1.00 36.44 211 ALA A CA 1
ATOM 1589 C C . ALA A 1 211 ? -51.943 15.405 41.463 1.00 36.44 211 ALA A C 1
ATOM 1591 O O . ALA A 1 211 ? -51.278 14.612 40.805 1.00 36.44 211 ALA A O 1
ATOM 1592 N N . ILE A 1 212 ? -51.868 16.730 41.263 1.00 46.53 212 ILE A N 1
ATOM 1593 C CA . ILE A 1 212 ? -50.859 17.465 40.471 1.00 46.53 212 ILE A CA 1
ATOM 1594 C C . ILE A 1 212 ? -50.254 18.543 41.380 1.00 46.53 212 ILE A C 1
ATOM 1596 O O . ILE A 1 212 ? -51.031 19.250 42.019 1.00 46.53 212 ILE A O 1
ATOM 1600 N N . THR A 1 213 ? -48.931 18.754 41.341 1.00 36.91 213 THR A N 1
ATOM 1601 C CA . THR A 1 213 ? -48.324 20.039 41.745 1.00 36.91 213 THR A CA 1
ATOM 1602 C C . THR A 1 213 ? -47.138 20.395 40.845 1.00 36.91 213 THR A C 1
ATOM 1604 O O . THR A 1 213 ? -46.134 19.690 40.800 1.00 36.91 213 THR A O 1
ATOM 1607 N N . THR A 1 214 ? -47.271 21.510 40.132 1.00 41.22 214 THR A N 1
ATOM 1608 C CA . THR A 1 214 ? -46.231 22.195 39.346 1.00 41.22 214 THR A CA 1
ATOM 1609 C C . THR A 1 214 ? -45.273 22.964 40.264 1.00 41.22 214 THR A C 1
ATOM 1611 O O . THR A 1 214 ? -45.723 23.425 41.304 1.00 41.22 214 THR A O 1
ATOM 1614 N N . ILE A 1 215 ? -44.021 23.210 39.851 1.00 42.47 215 ILE A N 1
ATOM 1615 C CA . ILE A 1 215 ? -43.289 24.490 40.024 1.00 42.47 215 ILE A CA 1
ATOM 1616 C C . ILE A 1 215 ? -41.980 24.435 39.216 1.00 42.47 215 ILE A C 1
ATOM 1618 O O . ILE A 1 215 ? -41.263 23.439 39.243 1.00 42.47 215 ILE A O 1
ATOM 1622 N N . ALA A 1 216 ? -41.660 25.535 38.536 1.00 45.66 216 ALA A N 1
ATOM 1623 C CA . ALA A 1 216 ? -40.340 25.839 37.990 1.00 45.66 216 ALA A CA 1
ATOM 1624 C C . ALA A 1 216 ? -39.913 27.230 38.493 1.00 45.66 216 ALA A C 1
ATOM 1626 O O . ALA A 1 216 ? -40.784 28.086 38.670 1.00 45.66 216 ALA A O 1
ATOM 1627 N N . PRO A 1 217 ? -38.610 27.480 38.706 1.00 48.75 217 PRO A N 1
ATOM 1628 C CA . PRO A 1 217 ? -38.081 28.846 38.666 1.00 48.75 217 PRO A CA 1
ATOM 1629 C C . PRO A 1 217 ? -36.951 29.049 37.637 1.00 48.75 217 PRO A C 1
ATOM 1631 O O . PRO A 1 217 ? -36.229 28.127 37.266 1.00 48.75 217 PRO A O 1
ATOM 1634 N N . GLN A 1 218 ? -36.824 30.302 37.193 1.00 41.50 218 GLN A N 1
ATOM 1635 C CA . GLN A 1 218 ? -35.869 30.824 36.202 1.00 41.50 218 GLN A CA 1
ATOM 1636 C C . GLN A 1 218 ? -34.481 31.180 36.815 1.00 41.50 218 GLN A C 1
ATOM 1638 O O . GLN A 1 218 ? -34.312 31.062 38.029 1.00 41.50 218 GLN A O 1
ATOM 1643 N N . PRO A 1 219 ? -33.471 31.593 36.010 1.00 50.25 219 PRO A N 1
ATOM 1644 C CA . PRO A 1 219 ? -32.068 31.660 36.432 1.00 50.25 219 PRO A CA 1
ATOM 1645 C C . PRO A 1 219 ? -31.695 32.927 37.217 1.00 50.25 219 PRO A C 1
ATOM 1647 O O . PRO A 1 219 ? -32.355 33.962 37.128 1.00 50.25 219 PRO A O 1
ATOM 1650 N N . THR A 1 220 ? -30.554 32.861 37.904 1.00 44.06 220 THR A N 1
ATOM 1651 C CA . THR A 1 220 ? -29.904 33.986 38.591 1.00 44.06 220 THR A CA 1
ATOM 1652 C C . THR A 1 220 ? -28.622 34.437 37.882 1.00 44.06 220 THR A C 1
ATOM 1654 O O . THR A 1 220 ? -27.883 33.639 37.307 1.00 44.06 220 THR A O 1
ATOM 1657 N N . TYR A 1 221 ? -28.377 35.750 37.911 1.00 40.06 221 TYR A N 1
ATOM 1658 C CA . TYR A 1 221 ? -27.231 36.414 37.282 1.00 40.06 221 TYR A CA 1
ATOM 1659 C C . TYR A 1 221 ? -25.985 36.436 38.190 1.00 40.06 221 TYR A C 1
ATOM 1661 O O . TYR A 1 221 ? -26.069 36.242 39.402 1.00 40.06 221 TYR A O 1
ATOM 1669 N N . ALA A 1 222 ? -24.826 36.700 37.580 1.00 40.16 222 ALA A N 1
ATOM 1670 C CA . ALA A 1 222 ? -23.518 36.812 38.231 1.00 40.16 222 ALA A CA 1
ATOM 1671 C C . ALA A 1 222 ? -23.381 38.029 39.173 1.00 40.16 222 ALA A C 1
ATOM 1673 O O . ALA A 1 222 ? -24.160 38.981 39.096 1.00 40.16 222 ALA A O 1
ATOM 1674 N N . PRO A 1 223 ? -22.290 38.064 39.958 1.00 52.12 223 PRO A N 1
ATOM 1675 C CA . PRO A 1 223 ? -21.448 39.262 39.924 1.00 52.12 223 PRO A CA 1
ATOM 1676 C C . PRO A 1 223 ? -19.952 38.966 39.709 1.00 52.12 223 PRO A C 1
ATOM 1678 O O . PRO A 1 223 ? -19.426 37.921 40.081 1.00 52.12 223 PRO A O 1
ATOM 1681 N N . SER A 1 224 ? -19.263 39.948 39.124 1.00 41.53 224 SER A N 1
ATOM 1682 C CA . SER A 1 224 ? -17.796 40.038 39.057 1.00 41.53 224 SER A CA 1
ATOM 1683 C C . SER A 1 224 ? -17.235 40.617 40.365 1.00 41.53 224 SER A C 1
ATOM 1685 O O . SER A 1 224 ? -17.943 41.357 41.053 1.00 41.53 224 SER A O 1
ATOM 1687 N N . PRO A 1 225 ? -15.954 40.367 40.683 1.00 53.44 225 PRO A N 1
ATOM 1688 C CA . PRO A 1 225 ? -15.113 41.526 40.978 1.00 53.44 225 PRO A CA 1
ATOM 1689 C C . PRO A 1 225 ? -13.735 41.487 40.296 1.00 53.44 225 PRO A C 1
ATOM 1691 O O . PRO A 1 225 ? -13.072 40.458 40.191 1.00 53.44 225 PRO A O 1
ATOM 1694 N N . SER A 1 226 ? -13.276 42.675 39.905 1.00 37.66 226 SER A N 1
ATOM 1695 C CA . SER A 1 226 ? -11.902 42.966 39.491 1.00 37.66 226 SER A CA 1
ATOM 1696 C C . SER A 1 226 ? -11.134 43.561 40.671 1.00 37.66 226 SER A C 1
ATOM 1698 O O . SER A 1 226 ? -11.694 44.418 41.355 1.00 37.66 226 SER A O 1
ATOM 1700 N N . THR A 1 227 ? -9.863 43.192 40.882 1.00 42.38 227 THR A N 1
ATOM 1701 C CA . THR A 1 227 ? -8.739 44.161 40.939 1.00 42.38 227 THR A CA 1
ATOM 1702 C C . THR A 1 227 ? -7.365 43.522 41.210 1.00 42.38 227 THR A C 1
ATOM 1704 O O . THR A 1 227 ? -7.250 42.502 41.878 1.00 42.38 227 THR A O 1
ATOM 1707 N N . ALA A 1 228 ? -6.332 44.257 40.775 1.00 39.28 228 ALA A N 1
ATOM 1708 C CA . ALA A 1 228 ? -4.936 44.245 41.235 1.00 39.28 228 ALA A CA 1
ATOM 1709 C C . ALA A 1 228 ? -3.932 43.220 40.652 1.00 39.28 228 ALA A C 1
ATOM 1711 O O . ALA A 1 228 ? -4.190 42.046 40.421 1.00 39.28 228 ALA A O 1
ATOM 1712 N N . LYS A 1 229 ? -2.737 43.770 40.411 1.00 43.25 229 LYS A N 1
ATOM 1713 C CA . LYS A 1 229 ? -1.571 43.281 39.658 1.00 43.25 229 LYS A CA 1
ATOM 1714 C C . LYS A 1 229 ? -0.427 42.974 40.644 1.00 43.25 229 LYS A C 1
ATOM 1716 O O . LYS A 1 229 ? -0.341 43.654 41.666 1.00 43.25 229 LYS A O 1
ATOM 1721 N N . PRO A 1 230 ? 0.540 42.109 40.294 1.00 42.84 230 PRO A N 1
ATOM 1722 C CA . PRO A 1 230 ? 1.932 42.573 40.372 1.00 42.84 230 PRO A CA 1
ATOM 1723 C C . PRO A 1 230 ? 2.730 42.343 39.081 1.00 42.84 230 PRO A C 1
ATOM 1725 O O . PRO A 1 230 ? 2.442 41.467 38.271 1.00 42.84 230 PRO A O 1
ATOM 1728 N N . THR A 1 231 ? 3.733 43.196 38.878 1.00 39.75 231 THR A N 1
ATOM 1729 C CA . THR A 1 231 ? 4.613 43.207 37.701 1.00 39.75 231 THR A CA 1
ATOM 1730 C C . THR A 1 231 ? 5.844 42.336 37.949 1.00 39.75 231 THR A C 1
ATOM 1732 O O . THR A 1 231 ? 6.444 42.455 39.011 1.00 39.75 231 THR A O 1
ATOM 1735 N N . SER A 1 232 ? 6.303 41.576 36.953 1.00 39.50 232 SER A N 1
ATOM 1736 C CA . SER A 1 232 ? 7.729 41.249 36.810 1.00 39.50 232 SER A CA 1
ATOM 1737 C C . SER A 1 232 ? 8.079 41.032 35.337 1.00 39.50 232 SER A C 1
ATOM 1739 O O . SER A 1 232 ? 7.237 40.596 34.555 1.00 39.50 232 SER A O 1
ATOM 1741 N N . SER A 1 233 ? 9.297 41.405 34.953 1.00 41.38 233 SER A N 1
ATOM 1742 C CA . SER A 1 233 ? 9.735 41.584 33.566 1.00 41.38 233 SER A CA 1
ATOM 1743 C C . SER A 1 233 ? 11.116 40.970 33.340 1.00 41.38 233 SER A C 1
ATOM 1745 O O . SER A 1 233 ? 12.070 41.387 33.994 1.00 41.38 233 SER A O 1
ATOM 1747 N N . VAL A 1 234 ? 11.241 40.048 32.381 1.00 39.34 234 VAL A N 1
ATOM 1748 C CA . VAL A 1 234 ? 12.523 39.516 31.875 1.00 39.34 234 VAL A CA 1
ATOM 1749 C C . VAL A 1 234 ? 12.393 39.340 30.344 1.00 39.34 234 VAL A C 1
ATOM 1751 O O . VAL A 1 234 ? 11.303 38.980 29.895 1.00 39.34 234 VAL A O 1
ATOM 1754 N N . PRO A 1 235 ? 13.414 39.676 29.522 1.00 47.84 235 PRO A N 1
ATOM 1755 C CA . PRO A 1 235 ? 13.180 40.093 28.136 1.00 47.84 235 PRO A CA 1
ATOM 1756 C C . PRO A 1 235 ? 13.370 39.021 27.048 1.00 47.84 235 PRO A C 1
ATOM 1758 O O . PRO A 1 235 ? 14.056 38.015 27.209 1.00 47.84 235 PRO A O 1
ATOM 1761 N N . GLN A 1 236 ? 12.787 39.334 25.892 1.00 40.56 236 GLN A N 1
ATOM 1762 C CA . GLN A 1 236 ? 12.884 38.646 24.603 1.00 40.56 236 GLN A CA 1
ATOM 1763 C C . GLN A 1 236 ? 14.234 38.917 23.894 1.00 40.56 236 GLN A C 1
ATOM 1765 O O . GLN A 1 236 ? 14.660 40.074 23.857 1.00 40.56 236 GLN A O 1
ATOM 1770 N N . PRO A 1 237 ? 14.867 37.921 23.239 1.00 45.44 237 PRO A N 1
ATOM 1771 C CA . PRO A 1 237 ? 15.975 38.153 22.310 1.00 45.44 237 PRO A CA 1
ATOM 1772 C C . PRO A 1 237 ? 15.478 38.665 20.948 1.00 45.44 237 PRO A C 1
ATOM 1774 O O . PRO A 1 237 ? 14.533 38.129 20.367 1.00 45.44 237 PRO A O 1
ATOM 1777 N N . THR A 1 238 ? 16.134 39.694 20.418 1.00 37.59 238 THR A N 1
ATOM 1778 C CA . THR A 1 238 ? 15.850 40.298 19.109 1.00 37.59 238 THR A CA 1
ATOM 1779 C C . THR A 1 238 ? 16.524 39.549 17.958 1.00 37.59 238 THR A C 1
ATOM 1781 O O . THR A 1 238 ? 17.692 39.173 18.039 1.00 37.59 238 THR A O 1
ATOM 1784 N N . HIS A 1 239 ? 15.815 39.411 16.834 1.00 40.78 239 HIS A N 1
ATOM 1785 C CA . HIS A 1 239 ? 16.435 39.063 15.554 1.00 40.78 239 HIS A CA 1
ATOM 1786 C C . HIS A 1 239 ? 17.221 40.261 15.001 1.00 40.78 239 HIS A C 1
ATOM 1788 O O . HIS A 1 239 ? 16.713 41.382 14.991 1.00 40.78 239 HIS A O 1
ATOM 1794 N N . ALA A 1 240 ? 18.425 40.009 14.485 1.00 35.41 240 ALA A N 1
ATOM 1795 C CA . ALA A 1 240 ? 19.210 40.977 13.726 1.00 35.41 240 ALA A CA 1
ATOM 1796 C C . ALA A 1 240 ? 19.371 40.496 12.276 1.00 35.41 240 ALA A C 1
ATOM 1798 O O . ALA A 1 240 ? 19.797 39.367 12.032 1.00 35.41 240 ALA A O 1
ATOM 1799 N N . THR A 1 241 ? 19.037 41.365 11.323 1.00 36.31 241 THR A N 1
ATOM 1800 C CA . THR A 1 241 ? 19.153 41.114 9.881 1.00 36.31 241 THR A CA 1
ATOM 1801 C C . THR A 1 241 ? 20.396 41.810 9.339 1.00 36.31 241 THR A C 1
ATOM 1803 O O . THR A 1 241 ? 20.492 43.030 9.454 1.00 36.31 241 THR A O 1
ATOM 1806 N N . THR A 1 242 ? 21.303 41.081 8.681 1.00 33.34 242 THR A N 1
ATOM 1807 C CA . THR A 1 242 ? 22.370 41.677 7.858 1.00 33.34 242 THR A CA 1
ATOM 1808 C C . THR A 1 242 ? 22.668 40.857 6.596 1.00 33.34 242 THR A C 1
ATOM 1810 O O . THR A 1 242 ? 22.690 39.629 6.596 1.00 33.34 242 THR A O 1
ATOM 1813 N N . THR A 1 243 ? 22.924 41.582 5.510 1.00 40.22 243 THR A N 1
ATOM 1814 C CA . THR A 1 243 ? 23.456 41.162 4.201 1.00 40.22 243 THR A CA 1
ATOM 1815 C C . THR A 1 243 ? 24.331 42.318 3.680 1.00 40.22 243 THR A C 1
ATOM 1817 O O . THR A 1 243 ? 24.183 43.434 4.186 1.00 40.22 243 THR A O 1
ATOM 1820 N N . PRO A 1 244 ? 25.135 42.167 2.607 1.00 58.38 244 PRO A N 1
ATOM 1821 C CA . PRO A 1 244 ? 25.973 41.051 2.134 1.00 58.38 244 PRO A CA 1
ATOM 1822 C C . PRO A 1 244 ? 27.482 41.483 2.184 1.00 58.38 244 PRO A C 1
ATOM 1824 O O . PRO A 1 244 ? 27.769 42.430 2.918 1.00 58.38 244 PRO A O 1
ATOM 1827 N N . PRO A 1 245 ? 28.479 40.857 1.494 1.00 46.62 245 PRO A N 1
ATOM 1828 C CA . PRO A 1 245 ? 28.697 41.076 0.048 1.00 46.62 245 PRO A CA 1
ATOM 1829 C C . PRO A 1 245 ? 29.389 39.898 -0.710 1.00 46.62 245 PRO A C 1
ATOM 1831 O O . PRO A 1 245 ? 29.403 38.752 -0.273 1.00 46.62 245 PRO A O 1
ATOM 1834 N N . SER A 1 246 ? 29.915 40.192 -1.904 1.00 38.16 246 SER A N 1
ATOM 1835 C CA . SER A 1 246 ? 30.293 39.284 -2.999 1.00 38.16 246 SER A CA 1
ATOM 1836 C C . SER A 1 246 ? 31.721 38.690 -3.016 1.00 38.16 246 SER A C 1
ATOM 1838 O O . SER A 1 246 ? 32.683 39.313 -2.580 1.00 38.16 246 SER A O 1
ATOM 1840 N N . LYS A 1 247 ? 31.824 37.518 -3.672 1.00 40.53 247 LYS A N 1
ATOM 1841 C CA . LYS A 1 247 ? 32.969 36.845 -4.346 1.00 40.53 247 LYS A CA 1
ATOM 1842 C C . LYS A 1 247 ? 34.311 37.607 -4.478 1.00 40.53 247 LYS A C 1
ATOM 1844 O O . LYS A 1 247 ? 34.342 38.690 -5.058 1.00 40.53 247 LYS A O 1
ATOM 1849 N N . PRO A 1 248 ? 35.433 36.896 -4.240 1.00 42.03 248 PRO A N 1
ATOM 1850 C CA . PRO A 1 248 ? 36.540 36.860 -5.210 1.00 42.03 248 PRO A CA 1
ATOM 1851 C C . PRO A 1 248 ? 36.883 35.443 -5.712 1.00 42.03 248 PRO A C 1
ATOM 1853 O O . PRO A 1 248 ? 36.439 34.428 -5.183 1.00 42.03 248 PRO A O 1
ATOM 1856 N N . THR A 1 249 ? 37.673 35.393 -6.784 1.00 41.91 249 THR A N 1
ATOM 1857 C CA . THR A 1 249 ? 38.053 34.185 -7.534 1.00 41.91 249 THR A CA 1
ATOM 1858 C C . THR A 1 249 ? 39.451 33.699 -7.137 1.00 41.91 249 THR A C 1
ATOM 1860 O O . THR A 1 249 ? 40.379 34.501 -7.180 1.00 41.91 249 THR A O 1
ATOM 1863 N N . SER A 1 250 ? 39.657 32.398 -6.902 1.00 36.69 250 SER A N 1
ATOM 1864 C CA . SER A 1 250 ? 40.965 31.753 -7.124 1.00 36.69 250 SER A CA 1
ATOM 1865 C C . SER A 1 250 ? 40.856 30.227 -7.272 1.00 36.69 250 SER A C 1
ATOM 1867 O O . SER A 1 250 ? 39.995 29.572 -6.690 1.00 36.69 250 SER A O 1
ATOM 1869 N N . ARG A 1 251 ? 41.732 29.672 -8.115 1.00 40.09 251 ARG A N 1
ATOM 1870 C CA . ARG A 1 251 ? 41.908 28.239 -8.404 1.00 40.09 251 ARG A CA 1
ATOM 1871 C C . ARG A 1 251 ? 43.117 27.723 -7.616 1.00 40.09 251 ARG A C 1
ATOM 1873 O O . ARG A 1 251 ? 44.174 28.339 -7.730 1.00 40.09 251 ARG A O 1
ATOM 1880 N N . PRO A 1 252 ? 43.031 26.546 -6.980 1.00 38.44 252 PRO A N 1
ATOM 1881 C CA . PRO A 1 252 ? 44.188 25.686 -6.739 1.00 38.44 252 PRO A CA 1
ATOM 1882 C C . PRO A 1 252 ? 44.246 24.539 -7.760 1.00 38.44 252 PRO A C 1
ATOM 1884 O O . PRO A 1 252 ? 43.222 24.082 -8.269 1.00 38.44 252 PRO A O 1
ATOM 1887 N N . THR A 1 253 ? 45.454 24.063 -8.056 1.00 32.50 253 THR A N 1
ATOM 1888 C CA . THR A 1 253 ? 45.714 22.980 -9.017 1.00 32.50 253 THR A CA 1
ATOM 1889 C C . THR A 1 253 ? 46.221 21.736 -8.281 1.00 32.50 253 THR A C 1
ATOM 1891 O O . THR A 1 253 ? 47.161 21.841 -7.507 1.00 32.50 253 THR A O 1
ATOM 1894 N N . ILE A 1 254 ? 45.586 20.590 -8.557 1.00 40.03 254 ILE A N 1
ATOM 1895 C CA . ILE A 1 254 ? 46.057 19.188 -8.465 1.00 40.03 254 ILE A CA 1
ATOM 1896 C C . ILE A 1 254 ? 47.140 18.842 -7.416 1.00 40.03 254 ILE A C 1
ATOM 1898 O O . ILE A 1 254 ? 48.318 19.134 -7.603 1.00 40.03 254 ILE A O 1
ATOM 1902 N N . SER A 1 255 ? 46.780 17.965 -6.473 1.00 33.50 255 SER A N 1
ATOM 1903 C CA . SER A 1 255 ? 47.636 16.834 -6.074 1.00 33.50 255 SER A CA 1
ATOM 1904 C C . SER A 1 255 ? 46.781 15.638 -5.615 1.00 33.50 255 SER A C 1
ATOM 1906 O O . SER A 1 255 ? 45.816 15.798 -4.872 1.00 33.50 255 SER A O 1
ATOM 1908 N N . ASN A 1 256 ? 47.100 14.433 -6.104 1.00 40.38 256 ASN A N 1
ATOM 1909 C CA . ASN A 1 256 ? 46.395 13.191 -5.749 1.00 40.38 256 ASN A CA 1
ATOM 1910 C C . ASN A 1 256 ? 46.879 12.649 -4.391 1.00 40.38 256 ASN A C 1
ATOM 1912 O O . ASN A 1 256 ? 48.078 12.387 -4.255 1.00 40.38 256 ASN A O 1
ATOM 1916 N N . PRO A 1 257 ? 45.982 12.321 -3.443 1.00 36.59 257 PRO A N 1
ATOM 1917 C CA . PRO A 1 257 ? 46.299 11.406 -2.354 1.00 36.59 257 PRO A CA 1
ATOM 1918 C C . PRO A 1 257 ? 46.353 9.966 -2.881 1.00 36.59 257 PRO A C 1
ATOM 1920 O O . PRO A 1 257 ? 45.370 9.423 -3.385 1.00 36.59 257 PRO A O 1
ATOM 1923 N N . LYS A 1 258 ? 47.528 9.348 -2.772 1.00 35.16 258 LYS A N 1
ATOM 1924 C CA . LYS A 1 258 ? 47.780 7.940 -3.102 1.00 35.16 258 LYS A CA 1
ATOM 1925 C C . LYS A 1 258 ? 47.008 7.022 -2.147 1.00 35.16 258 LYS A C 1
ATOM 1927 O O . LYS A 1 258 ? 47.073 7.208 -0.936 1.00 35.16 258 LYS A O 1
ATOM 1932 N N . THR A 1 259 ? 46.338 6.006 -2.684 1.00 38.06 259 THR A N 1
ATOM 1933 C CA . THR A 1 259 ? 45.614 4.986 -1.914 1.00 38.06 259 THR A CA 1
ATOM 1934 C C . THR A 1 259 ? 46.558 4.225 -0.977 1.00 38.06 259 THR A C 1
ATOM 1936 O O . THR A 1 259 ? 47.516 3.601 -1.436 1.00 38.06 259 THR A O 1
ATOM 1939 N N . THR A 1 260 ? 46.266 4.219 0.324 1.00 33.75 260 THR A N 1
ATOM 1940 C CA . THR A 1 260 ? 46.878 3.316 1.311 1.00 33.75 260 THR A CA 1
ATOM 1941 C C . THR A 1 260 ? 45.822 2.363 1.858 1.00 33.75 260 THR A C 1
ATOM 1943 O O . THR A 1 260 ? 44.971 2.723 2.665 1.00 33.75 260 THR A O 1
ATOM 1946 N N . GLN A 1 261 ? 45.880 1.123 1.380 1.00 39.84 261 GLN A N 1
ATOM 1947 C CA . GLN A 1 261 ? 45.056 0.012 1.841 1.00 39.84 261 GLN A CA 1
ATOM 1948 C C . GLN A 1 261 ? 45.623 -0.536 3.167 1.00 39.84 261 GLN A C 1
ATOM 1950 O O . GLN A 1 261 ? 46.826 -0.802 3.223 1.00 39.84 261 GLN A O 1
ATOM 1955 N N . PRO A 1 262 ? 44.814 -0.739 4.225 1.00 35.41 262 PRO A N 1
ATOM 1956 C CA . PRO A 1 262 ? 45.275 -1.414 5.435 1.00 35.41 262 PRO A CA 1
ATOM 1957 C C . PRO A 1 262 ? 45.520 -2.903 5.162 1.00 35.41 262 PRO A C 1
ATOM 1959 O O . PRO A 1 262 ? 44.593 -3.652 4.855 1.00 35.41 262 PRO A O 1
ATOM 1962 N N . SER A 1 263 ? 46.770 -3.340 5.288 1.00 34.47 263 SER A N 1
ATOM 1963 C CA . SER A 1 263 ? 47.142 -4.755 5.268 1.00 34.47 263 SER A CA 1
ATOM 1964 C C . SER A 1 263 ? 46.901 -5.386 6.642 1.00 34.47 263 SER A C 1
ATOM 1966 O O . SER A 1 263 ? 47.583 -5.026 7.603 1.00 34.47 263 SER A O 1
ATOM 1968 N N . TYR A 1 264 ? 45.988 -6.353 6.733 1.00 39.25 264 TYR A N 1
ATOM 1969 C CA . TYR A 1 264 ? 45.906 -7.253 7.889 1.00 39.25 264 TYR A CA 1
ATOM 1970 C C . TYR A 1 264 ? 46.796 -8.492 7.671 1.00 39.25 264 TYR A C 1
ATOM 1972 O O . TYR A 1 264 ? 46.902 -8.962 6.536 1.00 39.25 264 TYR A O 1
ATOM 1980 N N . PRO A 1 265 ? 47.465 -9.011 8.719 1.00 42.97 265 PRO A N 1
ATOM 1981 C CA . PRO A 1 265 ? 48.427 -10.100 8.584 1.00 42.97 265 PRO A CA 1
ATOM 1982 C C . PRO A 1 265 ? 47.753 -11.457 8.347 1.00 42.97 265 PRO A C 1
ATOM 1984 O O . PRO A 1 265 ? 46.774 -11.813 9.003 1.00 42.97 265 PRO A O 1
ATOM 1987 N N . THR A 1 266 ? 48.337 -12.242 7.444 1.00 41.16 266 THR A N 1
ATOM 1988 C CA . THR A 1 266 ? 47.909 -13.608 7.131 1.00 41.16 266 THR A CA 1
ATOM 1989 C C . THR A 1 266 ? 48.618 -14.615 8.036 1.00 41.16 266 THR A C 1
ATOM 1991 O O . THR A 1 266 ? 49.839 -14.745 7.970 1.00 41.16 266 THR A O 1
ATOM 1994 N N . GLN A 1 267 ? 47.871 -15.404 8.809 1.00 36.84 267 GLN A N 1
ATOM 1995 C CA . GLN A 1 267 ? 48.348 -16.690 9.332 1.00 36.84 267 GLN A CA 1
ATOM 1996 C C . GLN A 1 267 ? 47.177 -17.693 9.334 1.00 36.84 267 GLN A C 1
ATOM 1998 O O . GLN A 1 267 ? 46.053 -17.288 9.639 1.00 36.84 267 GLN A O 1
ATOM 2003 N N . PRO A 1 268 ? 47.373 -18.961 8.920 1.00 36.84 268 PRO A N 1
ATOM 2004 C CA . PRO A 1 268 ? 46.256 -19.847 8.615 1.00 36.84 268 PRO A CA 1
ATOM 2005 C C . PRO A 1 268 ? 45.721 -20.537 9.872 1.00 36.84 268 PRO A C 1
ATOM 2007 O O . PRO A 1 268 ? 46.486 -21.099 10.656 1.00 36.84 268 PRO A O 1
ATOM 2010 N N . LEU A 1 269 ? 44.396 -20.552 10.027 1.00 33.94 269 LEU A N 1
ATOM 2011 C CA . LEU A 1 269 ? 43.730 -21.404 11.008 1.00 33.94 269 LEU A CA 1
ATOM 2012 C C . LEU A 1 269 ? 43.525 -22.799 10.402 1.00 33.94 269 LEU A C 1
ATOM 2014 O O . LEU A 1 269 ? 43.090 -22.923 9.258 1.00 33.94 269 LEU A O 1
ATOM 2018 N N . ALA A 1 270 ? 43.884 -23.838 11.154 1.00 31.14 270 ALA A N 1
ATOM 2019 C CA . ALA A 1 270 ? 43.942 -25.207 10.654 1.00 31.14 270 ALA A CA 1
ATOM 2020 C C . ALA A 1 270 ? 42.565 -25.749 10.234 1.00 31.14 270 ALA A C 1
ATOM 2022 O O . ALA A 1 270 ? 41.619 -25.768 11.022 1.00 31.14 270 ALA A O 1
ATOM 2023 N N . THR A 1 271 ? 42.479 -26.256 9.005 1.00 30.25 271 THR A N 1
ATOM 2024 C CA . THR A 1 271 ? 41.280 -26.905 8.472 1.00 30.25 271 THR A CA 1
ATOM 2025 C C . THR A 1 271 ? 41.200 -28.354 8.957 1.00 30.25 271 THR A C 1
ATOM 2027 O O . THR A 1 271 ? 41.842 -29.238 8.394 1.00 30.25 271 THR A O 1
ATOM 2030 N N . THR A 1 272 ? 40.393 -28.637 9.980 1.00 30.73 272 THR A N 1
ATOM 2031 C CA . THR A 1 272 ? 39.938 -30.012 10.239 1.00 30.73 272 THR A CA 1
ATOM 2032 C C . THR A 1 272 ? 38.728 -30.301 9.364 1.00 30.73 272 THR A C 1
ATOM 2034 O O . THR A 1 272 ? 37.618 -29.877 9.687 1.00 30.73 272 THR A O 1
ATOM 2037 N N . SER A 1 273 ? 38.936 -31.010 8.256 1.00 36.50 273 SER A N 1
ATOM 2038 C CA . SER A 1 273 ? 37.845 -31.507 7.415 1.00 36.50 273 SER A CA 1
ATOM 2039 C C . SER A 1 273 ? 36.943 -32.466 8.198 1.00 36.50 273 SER A C 1
ATOM 2041 O O . SER A 1 273 ? 37.445 -33.469 8.710 1.00 36.50 273 SER A O 1
ATOM 2043 N N . PRO A 1 274 ? 35.618 -32.257 8.222 1.00 36.31 274 PRO A N 1
ATOM 2044 C CA . PRO A 1 274 ? 34.670 -33.349 8.346 1.00 36.31 274 PRO A CA 1
ATOM 2045 C C . PRO A 1 274 ? 34.610 -34.078 7.001 1.00 36.31 274 PRO A C 1
ATOM 2047 O O . PRO A 1 274 ? 34.463 -33.459 5.947 1.00 36.31 274 PRO A O 1
ATOM 2050 N N . THR A 1 275 ? 34.765 -35.393 7.061 1.00 31.73 275 THR A N 1
ATOM 2051 C CA . THR A 1 275 ? 34.733 -36.332 5.938 1.00 31.73 275 THR A CA 1
ATOM 2052 C C . THR A 1 275 ? 33.506 -36.150 5.044 1.00 31.73 275 THR A C 1
ATOM 2054 O O . THR A 1 275 ? 32.401 -35.954 5.545 1.00 31.73 275 THR A O 1
ATOM 2057 N N . ASP A 1 276 ? 33.708 -36.309 3.736 1.00 41.88 276 ASP A N 1
ATOM 2058 C CA . ASP A 1 276 ? 32.660 -36.564 2.743 1.00 41.88 276 ASP A CA 1
ATOM 2059 C C . ASP A 1 276 ? 31.698 -37.683 3.200 1.00 41.88 276 ASP A C 1
ATOM 2061 O O . ASP A 1 276 ? 32.140 -38.820 3.391 1.00 41.88 276 ASP A O 1
ATOM 2065 N N . PRO A 1 277 ? 30.392 -37.402 3.354 1.00 36.03 277 PRO A N 1
ATOM 2066 C CA . PRO A 1 277 ? 29.347 -38.402 3.358 1.00 36.03 277 PRO A CA 1
ATOM 2067 C C . PRO A 1 277 ? 28.708 -38.443 1.967 1.00 36.03 277 PRO A C 1
ATOM 2069 O O . PRO A 1 277 ? 27.673 -37.821 1.711 1.00 36.03 277 PRO A O 1
ATOM 2072 N N . THR A 1 278 ? 29.358 -39.195 1.083 1.00 35.19 278 THR A N 1
ATOM 2073 C CA . THR A 1 278 ? 28.738 -40.051 0.067 1.00 35.19 278 THR A CA 1
ATOM 2074 C C . THR A 1 278 ? 27.244 -39.812 -0.187 1.00 35.19 278 THR A C 1
ATOM 2076 O O . THR A 1 278 ? 26.379 -40.292 0.544 1.00 35.19 278 THR A O 1
ATOM 2079 N N . GLN A 1 279 ? 26.958 -39.142 -1.308 1.00 45.19 279 GLN A N 1
ATOM 2080 C CA . GLN A 1 279 ? 25.832 -39.414 -2.212 1.00 45.19 279 GLN A CA 1
ATOM 2081 C C . GLN A 1 279 ? 24.663 -40.216 -1.595 1.00 45.19 279 GLN A C 1
ATOM 2083 O O . GLN A 1 279 ? 24.554 -41.421 -1.807 1.00 45.19 279 GLN A O 1
ATOM 2088 N N . VAL A 1 280 ? 23.748 -39.548 -0.882 1.00 31.77 280 VAL A N 1
ATOM 2089 C CA . VAL A 1 280 ? 22.493 -40.173 -0.423 1.00 31.77 280 VAL A CA 1
ATOM 2090 C C . VAL A 1 280 ? 21.511 -40.248 -1.605 1.00 31.77 280 VAL A C 1
ATOM 2092 O O . VAL A 1 280 ? 20.999 -39.201 -2.025 1.00 31.77 280 VAL A O 1
ATOM 2095 N N . PRO A 1 281 ? 21.212 -41.436 -2.169 1.00 44.97 281 PRO A N 1
ATOM 2096 C CA . PRO A 1 281 ? 20.325 -41.548 -3.322 1.00 44.97 281 PRO A CA 1
ATOM 2097 C C . PRO A 1 281 ? 18.863 -41.421 -2.878 1.00 44.97 281 PRO A C 1
ATOM 2099 O O . PRO A 1 281 ? 18.467 -42.007 -1.874 1.00 44.97 281 PRO A O 1
ATOM 2102 N N . GLY A 1 282 ? 18.038 -40.703 -3.647 1.00 58.16 282 GLY A N 1
ATOM 2103 C CA . GLY A 1 282 ? 16.575 -40.829 -3.557 1.00 58.16 282 GLY A CA 1
ATOM 2104 C C . GLY A 1 282 ? 15.767 -39.536 -3.659 1.00 58.16 282 GLY A C 1
ATOM 2105 O O . GLY A 1 282 ? 14.705 -39.548 -4.266 1.00 58.16 282 GLY A O 1
ATOM 2106 N N . GLN A 1 283 ? 16.244 -38.407 -3.123 1.00 70.38 283 GLN A N 1
ATOM 2107 C CA . GLN A 1 283 ? 15.391 -37.206 -3.031 1.00 70.38 283 GLN A CA 1
ATOM 2108 C C . GLN A 1 283 ? 15.188 -36.434 -4.340 1.00 70.38 283 GLN A C 1
ATOM 2110 O O . GLN A 1 283 ? 14.181 -35.755 -4.453 1.00 70.38 283 GLN A O 1
ATOM 2115 N N . CYS A 1 284 ? 16.107 -36.497 -5.305 1.00 79.44 284 CYS A N 1
ATOM 2116 C CA . CYS A 1 284 ? 15.989 -35.700 -6.534 1.00 79.44 284 CYS A CA 1
ATOM 2117 C C . CYS A 1 284 ? 15.123 -36.353 -7.624 1.00 79.44 284 CYS A C 1
ATOM 2119 O O . CYS A 1 284 ? 14.712 -35.666 -8.554 1.00 79.44 284 CYS A O 1
ATOM 2121 N N . GLY A 1 285 ? 14.844 -37.660 -7.543 1.00 83.81 285 GLY A N 1
ATOM 2122 C CA . GLY A 1 285 ? 14.138 -38.384 -8.606 1.00 83.81 285 GLY A CA 1
ATOM 2123 C C . GLY A 1 285 ? 14.800 -38.176 -9.975 1.00 83.81 285 GLY A C 1
ATOM 2124 O O . GLY A 1 285 ? 15.999 -38.401 -10.126 1.00 83.81 285 GLY A O 1
ATOM 2125 N N . SER A 1 286 ? 14.020 -37.712 -10.953 1.00 87.00 286 SER A N 1
ATOM 2126 C CA . SER A 1 286 ? 14.481 -37.288 -12.285 1.00 87.00 286 SER A CA 1
ATOM 2127 C C . SER A 1 286 ? 14.752 -35.777 -12.406 1.00 87.00 286 SER A C 1
ATOM 2129 O O . SER A 1 286 ? 14.996 -35.287 -13.508 1.00 87.00 286 SER A O 1
ATOM 2131 N N . CYS A 1 287 ? 14.690 -35.015 -11.310 1.00 89.06 287 CYS A N 1
ATOM 2132 C CA . CYS A 1 287 ? 14.905 -33.573 -11.337 1.00 89.06 287 CYS A CA 1
ATOM 2133 C C . CYS A 1 287 ? 16.390 -33.225 -11.485 1.00 89.06 287 CYS A C 1
ATOM 2135 O O . CYS A 1 287 ? 17.196 -33.556 -10.619 1.00 89.06 287 CYS A O 1
ATOM 2137 N N . ALA A 1 288 ? 16.725 -32.487 -12.544 1.00 90.81 288 ALA A N 1
ATOM 2138 C CA . ALA A 1 288 ? 18.043 -31.897 -12.785 1.00 90.81 288 ALA A CA 1
ATOM 2139 C C . ALA A 1 288 ? 17.948 -30.360 -12.763 1.00 90.81 288 ALA A C 1
ATOM 2141 O O . ALA A 1 288 ? 18.269 -29.689 -13.740 1.00 90.81 288 ALA A O 1
ATOM 2142 N N . ASN A 1 289 ? 17.368 -29.808 -11.694 1.00 92.94 289 ASN A N 1
ATOM 2143 C CA . ASN A 1 289 ? 17.367 -28.375 -11.384 1.00 92.94 289 ASN A CA 1
ATOM 2144 C C . ASN A 1 289 ? 16.991 -28.187 -9.898 1.00 92.94 289 ASN A C 1
ATOM 2146 O O . ASN A 1 289 ? 17.523 -28.894 -9.042 1.00 92.94 289 ASN A O 1
ATOM 2150 N N . CYS A 1 290 ? 16.070 -27.283 -9.563 1.00 93.81 290 CYS A N 1
ATOM 2151 C CA . CYS A 1 290 ? 15.607 -27.072 -8.202 1.00 93.81 290 CYS A CA 1
ATOM 2152 C C . CYS A 1 290 ? 14.376 -27.935 -7.864 1.00 93.81 290 CYS A C 1
ATOM 2154 O O . CYS A 1 290 ? 13.323 -27.800 -8.481 1.00 93.81 290 CYS A O 1
ATOM 2156 N N . TYR A 1 291 ? 14.494 -28.823 -6.878 1.00 95.00 291 TYR A N 1
ATOM 2157 C CA . TYR A 1 291 ? 13.451 -29.769 -6.473 1.00 95.00 291 TYR A CA 1
ATOM 2158 C C . TYR A 1 291 ? 12.734 -29.341 -5.185 1.00 95.00 291 TYR A C 1
ATOM 2160 O O . TYR A 1 291 ? 13.378 -28.920 -4.224 1.00 95.00 291 TYR A O 1
ATOM 2168 N N . TYR A 1 292 ? 11.413 -29.522 -5.122 1.00 92.44 292 TYR A N 1
ATOM 2169 C CA . TYR A 1 292 ? 10.601 -29.263 -3.931 1.00 92.44 292 TYR A CA 1
ATOM 2170 C C . TYR A 1 292 ? 9.827 -30.516 -3.504 1.00 92.44 292 TYR A C 1
ATOM 2172 O O . TYR A 1 292 ? 8.942 -31.008 -4.206 1.00 92.44 292 TYR A O 1
ATOM 2180 N N . ALA A 1 293 ? 10.174 -31.036 -2.324 1.00 86.25 293 ALA A N 1
ATOM 2181 C CA . ALA A 1 293 ? 9.777 -32.375 -1.898 1.00 86.25 293 ALA A CA 1
ATOM 2182 C C . ALA A 1 293 ? 8.299 -32.527 -1.505 1.00 86.25 293 ALA A C 1
ATOM 2184 O O . ALA A 1 293 ? 7.759 -33.620 -1.649 1.00 86.25 293 ALA A O 1
ATOM 2185 N N . SER A 1 294 ? 7.633 -31.476 -1.013 1.00 81.44 294 SER A N 1
ATOM 2186 C CA . SER A 1 294 ? 6.247 -31.592 -0.523 1.00 81.44 294 SER A CA 1
ATOM 2187 C C . SER A 1 294 ? 5.211 -31.720 -1.645 1.00 81.44 294 SER A C 1
ATOM 2189 O O . SER A 1 294 ? 4.128 -32.249 -1.410 1.00 81.44 294 SER A O 1
ATOM 2191 N N . THR A 1 295 ? 5.547 -31.277 -2.861 1.00 84.38 295 THR A N 1
ATOM 2192 C CA . THR A 1 295 ? 4.698 -31.388 -4.059 1.00 84.38 295 THR A CA 1
ATOM 2193 C C . THR A 1 295 ? 5.322 -32.239 -5.170 1.00 84.38 295 THR A C 1
ATOM 2195 O O . THR A 1 295 ? 4.724 -32.364 -6.236 1.00 84.38 295 THR A O 1
ATOM 2198 N N . ASN A 1 296 ? 6.502 -32.834 -4.936 1.00 86.25 296 ASN A N 1
ATOM 2199 C CA . ASN A 1 296 ? 7.276 -33.591 -5.930 1.00 86.25 296 ASN A CA 1
ATOM 2200 C C . ASN A 1 296 ? 7.548 -32.783 -7.224 1.00 86.25 296 ASN A C 1
ATOM 2202 O O . ASN A 1 296 ? 7.503 -33.313 -8.335 1.00 86.25 296 ASN A O 1
ATOM 2206 N N . ALA A 1 297 ? 7.790 -31.475 -7.085 1.00 88.62 297 ALA A N 1
ATOM 2207 C CA . ALA A 1 297 ? 7.958 -30.553 -8.207 1.00 88.62 297 ALA A CA 1
ATOM 2208 C C . ALA A 1 297 ? 9.436 -30.338 -8.566 1.00 88.62 297 ALA A C 1
ATOM 2210 O O . ALA A 1 297 ? 10.286 -30.210 -7.685 1.00 88.62 297 ALA A O 1
ATOM 2211 N N . CYS A 1 298 ? 9.729 -30.233 -9.865 1.00 92.81 298 CYS A N 1
ATOM 2212 C CA . CYS A 1 298 ? 11.040 -29.846 -10.386 1.00 92.81 298 CYS A CA 1
ATOM 2213 C C . CYS A 1 298 ? 10.937 -28.517 -11.142 1.00 92.81 298 CYS A C 1
ATOM 2215 O O . CYS A 1 298 ? 10.342 -28.448 -12.218 1.00 92.81 298 CYS A O 1
ATOM 2217 N N . PHE A 1 299 ? 11.520 -27.464 -10.581 1.00 89.44 299 PHE A N 1
ATOM 2218 C CA . PHE A 1 299 ? 11.560 -26.128 -11.160 1.00 89.44 299 PHE A CA 1
ATOM 2219 C C . PHE A 1 299 ? 12.811 -25.985 -12.023 1.00 89.44 299 PHE A C 1
ATOM 2221 O O . PHE A 1 299 ? 13.911 -25.800 -11.509 1.00 89.44 299 PHE A O 1
ATOM 2228 N N . ILE A 1 300 ? 12.642 -26.110 -13.339 1.00 90.88 300 ILE A N 1
ATOM 2229 C CA . ILE A 1 300 ? 13.712 -25.928 -14.327 1.00 90.88 300 ILE A CA 1
ATOM 2230 C C . ILE A 1 300 ? 14.068 -24.447 -14.517 1.00 90.88 300 ILE A C 1
ATOM 2232 O O . ILE A 1 300 ? 13.231 -23.568 -14.329 1.00 90.88 300 ILE A O 1
ATOM 2236 N N . GLY A 1 301 ? 15.311 -24.175 -14.918 1.00 82.19 301 GLY A N 1
ATOM 2237 C CA . GLY A 1 301 ? 15.788 -22.819 -15.216 1.00 82.19 301 GLY A CA 1
ATOM 2238 C C . GLY A 1 301 ? 16.225 -21.990 -14.003 1.00 82.19 301 GLY A C 1
ATOM 2239 O O . GLY A 1 301 ? 16.592 -20.834 -14.182 1.00 82.19 301 GLY A O 1
ATOM 2240 N N . PHE A 1 302 ? 16.231 -22.553 -12.790 1.00 86.50 302 PHE A N 1
ATOM 2241 C CA . PHE A 1 302 ? 16.807 -21.885 -11.623 1.00 86.50 302 PHE A CA 1
ATOM 2242 C C . PHE A 1 302 ? 18.331 -22.076 -11.607 1.00 86.50 302 PHE A C 1
ATOM 2244 O O . PHE A 1 302 ? 18.864 -23.092 -12.063 1.00 86.50 302 PHE A O 1
ATOM 2251 N N . PHE A 1 303 ? 19.036 -21.110 -11.022 1.00 90.88 303 PHE A N 1
ATOM 2252 C CA . PHE A 1 303 ? 20.413 -21.260 -10.560 1.00 90.88 303 PHE A CA 1
ATOM 2253 C C . PHE A 1 303 ? 20.452 -21.863 -9.147 1.00 90.88 303 PHE A C 1
ATOM 2255 O O . PHE A 1 303 ? 19.516 -21.702 -8.359 1.00 90.88 303 PHE A O 1
ATOM 2262 N N . ALA A 1 304 ? 21.578 -22.480 -8.775 1.00 87.75 304 ALA A N 1
ATOM 2263 C CA . ALA A 1 304 ? 21.774 -23.050 -7.437 1.00 87.75 304 ALA A CA 1
ATOM 2264 C C . ALA A 1 304 ? 21.525 -22.035 -6.303 1.00 87.75 304 ALA A C 1
ATOM 2266 O O . ALA A 1 304 ? 20.944 -22.383 -5.278 1.00 87.75 304 ALA A O 1
ATOM 2267 N N . SER A 1 305 ? 21.906 -20.769 -6.509 1.00 86.50 305 SER A N 1
ATOM 2268 C CA . SER A 1 305 ? 21.661 -19.667 -5.572 1.00 86.50 305 SER A CA 1
ATOM 2269 C C . SER A 1 305 ? 20.173 -19.348 -5.407 1.00 86.50 305 SER A C 1
ATOM 2271 O O . SER A 1 305 ? 19.715 -19.212 -4.279 1.00 86.50 305 SER A O 1
ATOM 2273 N N . GLN A 1 306 ? 19.407 -19.288 -6.501 1.00 86.50 306 GLN A N 1
ATOM 2274 C CA . GLN A 1 306 ? 17.954 -19.073 -6.461 1.00 86.50 306 GLN A CA 1
ATOM 2275 C C . GLN A 1 306 ? 17.239 -20.237 -5.771 1.00 86.50 306 GLN A C 1
ATOM 2277 O O . GLN A 1 306 ? 16.315 -20.020 -4.993 1.00 86.50 306 GLN A O 1
ATOM 2282 N N . CYS A 1 307 ? 17.701 -21.468 -6.004 1.00 92.31 307 CYS A N 1
ATOM 2283 C CA . CYS A 1 307 ? 17.187 -22.640 -5.304 1.00 92.31 307 CYS A CA 1
ATOM 2284 C C . CYS A 1 307 ? 17.445 -22.560 -3.789 1.00 92.31 307 CYS A C 1
ATOM 2286 O O . CYS A 1 307 ? 16.551 -22.822 -2.991 1.00 92.31 307 CYS A O 1
ATOM 2288 N N . ALA A 1 308 ? 18.640 -22.113 -3.390 1.00 90.81 308 ALA A N 1
A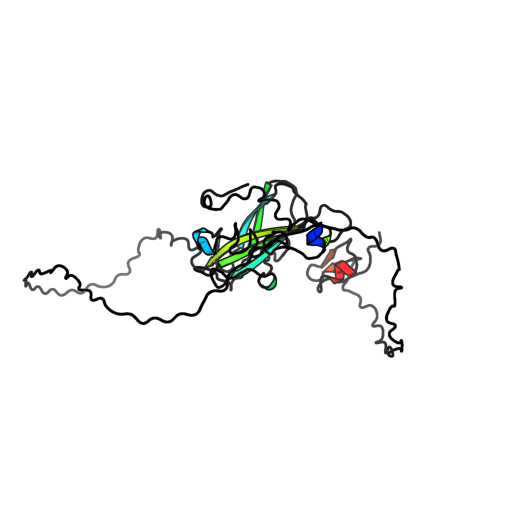TOM 2289 C CA . ALA A 1 308 ? 19.023 -21.939 -1.989 1.00 90.81 308 ALA A CA 1
ATOM 2290 C C . ALA A 1 308 ? 18.310 -20.775 -1.264 1.00 90.81 308 ALA A C 1
ATOM 2292 O O . ALA A 1 308 ? 18.384 -20.701 -0.039 1.00 90.81 308 ALA A O 1
ATOM 2293 N N . MET A 1 309 ? 17.599 -19.885 -1.973 1.00 90.06 309 MET A N 1
ATOM 2294 C CA . MET A 1 309 ? 16.773 -18.842 -1.337 1.00 90.06 309 MET A CA 1
ATOM 2295 C C . MET A 1 309 ? 15.540 -19.411 -0.620 1.00 90.06 309 MET A C 1
ATOM 2297 O O . MET A 1 309 ? 14.966 -18.729 0.227 1.00 90.06 309 MET A O 1
ATOM 2301 N N . GLN A 1 310 ? 15.122 -20.638 -0.948 1.00 86.44 310 GLN A N 1
ATOM 2302 C CA . GLN A 1 310 ? 13.992 -21.311 -0.313 1.00 86.44 310 GLN A CA 1
ATOM 2303 C C . GLN A 1 310 ? 14.505 -22.498 0.520 1.00 86.44 310 GLN A C 1
ATOM 2305 O O . GLN A 1 310 ? 14.950 -23.489 -0.054 1.00 86.44 310 GLN A O 1
ATOM 2310 N N . PRO A 1 311 ? 14.419 -22.471 1.865 1.00 86.12 311 PRO A N 1
ATOM 2311 C CA . PRO A 1 311 ? 15.023 -23.505 2.719 1.00 86.12 311 PRO A CA 1
ATOM 2312 C C . PRO A 1 311 ? 14.360 -24.889 2.598 1.00 86.12 311 PRO A C 1
ATOM 2314 O O . PRO A 1 311 ? 14.890 -25.873 3.105 1.00 86.12 311 PRO A O 1
ATOM 2317 N N . LEU A 1 312 ? 13.199 -24.973 1.939 1.00 87.56 312 LEU A N 1
ATOM 2318 C CA . LEU A 1 312 ? 12.499 -26.226 1.638 1.00 87.56 312 LEU A CA 1
ATOM 2319 C C . LEU A 1 312 ? 12.857 -26.805 0.257 1.00 87.56 312 LEU A C 1
ATOM 2321 O O . LEU A 1 312 ? 12.388 -27.890 -0.091 1.00 87.56 312 LEU A O 1
ATOM 2325 N N . PHE A 1 313 ? 13.621 -26.069 -0.553 1.00 91.31 313 PHE A N 1
ATOM 2326 C CA . PHE A 1 313 ? 13.986 -26.454 -1.911 1.00 91.31 313 PHE A CA 1
ATOM 2327 C C . PHE A 1 313 ? 15.393 -27.067 -1.917 1.00 91.31 313 PHE A C 1
ATOM 2329 O O . PHE A 1 313 ? 16.268 -26.692 -1.136 1.00 91.31 313 PHE A O 1
ATOM 2336 N N . LYS A 1 314 ? 15.620 -28.039 -2.802 1.00 92.50 314 LYS A N 1
ATOM 2337 C CA . LYS A 1 314 ? 16.875 -28.785 -2.913 1.00 92.50 314 LYS A CA 1
ATOM 2338 C C . LYS A 1 314 ? 17.459 -28.637 -4.309 1.00 92.50 314 LYS A C 1
ATOM 2340 O O . LYS A 1 314 ? 16.815 -28.983 -5.294 1.00 92.50 314 LYS A O 1
ATOM 2345 N N . TRP A 1 315 ? 18.706 -28.185 -4.396 1.00 94.19 315 TRP A N 1
ATOM 2346 C CA . TRP A 1 315 ? 19.427 -28.181 -5.664 1.00 94.19 315 TRP A CA 1
ATOM 2347 C C . TRP A 1 315 ? 19.817 -29.609 -6.063 1.00 94.19 315 TRP A C 1
ATOM 2349 O O . TRP A 1 315 ? 20.495 -30.306 -5.308 1.00 94.19 315 TRP A O 1
ATOM 2359 N N . CYS A 1 316 ? 19.396 -30.028 -7.254 1.00 93.69 316 CYS A N 1
ATOM 2360 C CA . CYS A 1 316 ? 19.615 -31.365 -7.808 1.00 93.69 316 CYS A CA 1
ATOM 2361 C C . CYS A 1 316 ? 20.529 -31.362 -9.048 1.00 93.69 316 CYS A C 1
ATOM 2363 O O . CYS A 1 316 ? 20.567 -32.332 -9.798 1.00 93.69 316 CYS A O 1
ATOM 2365 N N . GLY A 1 317 ? 21.304 -30.288 -9.234 1.00 89.56 317 GLY A N 1
ATOM 2366 C CA . GLY A 1 317 ? 22.246 -30.119 -10.342 1.00 89.56 317 GLY A CA 1
ATOM 2367 C C . GLY A 1 317 ? 21.714 -29.203 -11.450 1.00 89.56 317 GLY A C 1
ATOM 2368 O O . GLY A 1 317 ? 20.518 -28.930 -11.495 1.00 89.56 317 GLY A O 1
ATOM 2369 N N . PRO A 1 318 ? 22.595 -28.686 -12.325 1.00 83.31 318 PRO A N 1
ATOM 2370 C CA . PRO A 1 318 ? 22.176 -27.915 -13.489 1.00 83.31 318 PRO A CA 1
ATOM 2371 C C . PRO A 1 318 ? 21.393 -28.800 -14.463 1.00 83.31 318 PRO A C 1
ATOM 2373 O O . PRO A 1 318 ? 21.624 -30.006 -14.556 1.00 83.31 318 PRO A O 1
ATOM 2376 N N . SER A 1 319 ? 20.490 -28.186 -15.222 1.00 74.88 319 SER A N 1
ATOM 2377 C CA . SER A 1 319 ? 19.757 -28.896 -16.268 1.00 74.88 319 SER A CA 1
ATOM 2378 C C . SER A 1 319 ? 20.685 -29.190 -17.436 1.00 74.88 319 SER A C 1
ATOM 2380 O O . SER A 1 319 ? 21.298 -28.274 -17.974 1.00 74.88 319 SER A O 1
ATOM 2382 N N . ASN A 1 320 ? 20.765 -30.462 -17.826 1.00 62.44 320 ASN A N 1
ATOM 2383 C CA . ASN A 1 320 ? 21.451 -30.879 -19.044 1.00 62.44 320 ASN A CA 1
ATOM 2384 C C . ASN A 1 320 ? 20.598 -30.471 -20.256 1.00 62.44 320 ASN A C 1
ATOM 2386 O O . ASN A 1 320 ? 19.713 -31.223 -20.672 1.00 62.44 320 ASN A O 1
ATOM 2390 N N . VAL A 1 321 ? 20.865 -29.274 -20.778 1.00 50.34 321 VAL A N 1
ATOM 2391 C CA . VAL A 1 321 ? 20.410 -28.739 -22.071 1.00 50.34 321 VAL A CA 1
ATOM 2392 C C . VAL A 1 321 ? 21.615 -28.215 -22.839 1.00 50.34 321 VAL A C 1
ATOM 2394 O O . VAL A 1 321 ? 22.470 -27.573 -22.192 1.00 50.34 321 VAL A O 1
#

Sequence (321 aa):
MYTLPQFSFFPSNYDDDDLSAGGIGSTKKGLHGICGDRYSAATPRPHETGGKYGLFPKYGAKAIGGCYAPGAIMDIKYQITANHKGYFEFGLCKLNGKNDAETEACFQTLSQPDGQKQWFLPAGNKIFSLQYQLPSGVTCDGDSHCVLRSWWVGGNNADVGMDGQEQFWNCADIYISNNCGATPPSPSSGPPTQSPSTTTKPNATNTVKPAITTIAPQPTYAPSPSTAKPTSSVPQPTHATTTPPSKPTSRPTISNPKTTQPSYPTQPLATTSPTDPTQVPGQCGSCANCYYASTNACFIGFFASQCAMQPLFKWCGPSNV

Foldseek 3Di:
DDDDPLVPVQDDDPVQPQLQLPKLVQVLVVAHQPFSHNNPADPPDQQKCVHSGNCCLPPPPSQAPEEAAQFDKDWDKDFAQDALWFWKFKWKFKDDALRDTDDPVRTDTWAFPVRHRIDTDDDDGGIDIGITTHHNPDFAGDRMWMKMKMKGQGDNDPPDDSSNTGIHMHIGTHGHDPPGPPDPPDPDPDPDPDDDDDDDDDDDDDDDDDDDDDDDDDDDDDDDDDDDDDDDDDDDDDDDDDDDDDDDDDDDDDDDDDDDDDDDDDDDDDDDDDDDDDDDPDQQVPAAAKAARVVRDHDAPDDPVRSVVDVRIDGNHHDDD

Organism: Aphanomyces astaci (NCBI:txid112090)

InterPro domains:
  IPR004302 Cellulose/chitin-binding protein, N-terminal [PF03067] (67-174)

Secondary structure (DSSP, 8-state):
----GGGTTSPPPS-TT---TT-HHHHTTT---TTSS-TTSPSSPTTSBTSSSB-HHHHGGGS-SEEE-TTPEEEEEEE-SS---SEEEEEEEEESSTTPPP-GGGPEEPB-TTS-S-EE--SSSSEEEEEEEPPTT--B-TT-EEEEEEEEE---SSS--GGGS-EEEEEEEEEE-TTTT------------PPPPPP-----------------------------------PPPPP----------------PPPP-PPPPPP-PPP--PPPP-----STTTT-SSEEETTTTEEETT--HHHHHTSTTEEE------

Radius of gyration: 34.47 Å; chains: 1; bounding box: 108×86×66 Å

pLDDT: mean 76.76, std 25.91, range [30.25, 98.88]